Protein AF-A0A3P1VUV8-F1 (afdb_monomer_lite)

Structure (mmCIF, N/CA/C/O backbone):
data_AF-A0A3P1VUV8-F1
#
_entry.id   AF-A0A3P1VUV8-F1
#
loop_
_atom_site.group_PDB
_atom_site.id
_atom_site.type_symbol
_atom_site.label_atom_id
_atom_site.label_alt_id
_atom_site.label_comp_id
_atom_site.label_asym_id
_atom_site.label_entity_id
_atom_site.label_seq_id
_atom_site.pdbx_PDB_ins_code
_atom_site.Cartn_x
_atom_site.Cartn_y
_atom_site.Cartn_z
_atom_site.occupancy
_atom_site.B_iso_or_equiv
_atom_site.auth_seq_id
_atom_site.auth_comp_id
_atom_site.auth_asym_id
_atom_site.auth_atom_id
_atom_site.pdbx_PDB_model_num
ATOM 1 N N . MET A 1 1 ? -77.670 11.576 70.729 1.00 61.31 1 MET A N 1
ATOM 2 C CA . MET A 1 1 ? -76.813 12.612 70.098 1.00 61.31 1 MET A CA 1
ATOM 3 C C . MET A 1 1 ? -75.351 12.170 69.943 1.00 61.31 1 MET A C 1
ATOM 5 O O . MET A 1 1 ? -74.797 12.333 68.865 1.00 61.31 1 MET A O 1
ATOM 9 N N . ILE A 1 2 ? -74.748 11.545 70.963 1.00 69.75 2 ILE A N 1
ATOM 10 C CA . ILE A 1 2 ? -73.331 11.118 70.976 1.00 69.75 2 ILE A CA 1
ATOM 11 C C . ILE A 1 2 ? -73.001 10.050 69.910 1.00 69.75 2 ILE A C 1
ATOM 13 O O . ILE A 1 2 ? -72.009 10.192 69.201 1.00 69.75 2 ILE A O 1
ATOM 17 N N . LEU A 1 3 ? -73.853 9.029 69.729 1.00 67.81 3 LEU A N 1
ATOM 18 C CA . LEU A 1 3 ? -73.617 7.953 68.747 1.00 67.81 3 LEU A CA 1
ATOM 19 C C . LEU A 1 3 ? -73.561 8.449 67.291 1.00 67.81 3 LEU A C 1
ATOM 21 O O . LEU A 1 3 ? -72.680 8.049 66.539 1.00 67.81 3 LEU A O 1
ATOM 25 N N . LYS A 1 4 ? -74.465 9.360 66.899 1.00 75.06 4 LYS A N 1
ATOM 26 C CA . LYS A 1 4 ? -74.467 9.977 65.557 1.00 75.06 4 LYS A CA 1
ATOM 27 C C . LYS A 1 4 ? -73.195 10.790 65.299 1.00 75.06 4 LYS A C 1
ATOM 29 O O . LYS A 1 4 ? -72.686 10.781 64.185 1.00 75.06 4 LYS A O 1
ATOM 34 N N . LYS A 1 5 ? -72.680 11.470 66.330 1.00 77.44 5 LYS A N 1
ATOM 35 C CA . LYS A 1 5 ? -71.446 12.259 66.242 1.00 77.44 5 LYS A CA 1
ATOM 36 C C . LYS A 1 5 ? -70.231 11.349 66.016 1.00 77.44 5 LYS A C 1
ATOM 38 O O . LYS A 1 5 ? -69.483 11.591 65.078 1.00 77.44 5 LYS A O 1
ATOM 43 N N . LYS A 1 6 ? -70.125 10.252 66.780 1.00 79.50 6 LYS A N 1
ATOM 44 C CA . LYS A 1 6 ? -69.078 9.228 66.600 1.00 79.50 6 LYS A CA 1
ATOM 45 C C . LYS A 1 6 ? -69.151 8.524 65.239 1.00 79.50 6 LYS A C 1
ATOM 47 O O . LYS A 1 6 ? -68.121 8.269 64.635 1.00 79.50 6 LYS A O 1
ATOM 52 N N . LEU A 1 7 ? -70.352 8.248 64.722 1.00 81.62 7 LEU A N 1
ATOM 53 C CA . LEU A 1 7 ? -70.522 7.615 63.407 1.00 81.62 7 LEU A CA 1
ATOM 54 C C . LEU A 1 7 ? -70.043 8.516 62.251 1.00 81.62 7 LEU A C 1
ATOM 56 O O . LEU A 1 7 ? -69.419 8.032 61.311 1.00 81.62 7 LEU A O 1
ATOM 60 N N . ASN A 1 8 ? -70.304 9.826 62.328 1.00 82.75 8 ASN A N 1
ATOM 61 C CA . ASN A 1 8 ? -69.777 10.793 61.358 1.00 82.75 8 ASN A CA 1
ATOM 62 C C . ASN A 1 8 ? -68.251 10.923 61.436 1.00 82.75 8 ASN A C 1
ATOM 64 O O . ASN A 1 8 ? -67.600 11.098 60.412 1.00 82.75 8 ASN A O 1
ATOM 68 N N . GLU A 1 9 ? -67.690 10.834 62.639 1.00 85.06 9 GLU A N 1
ATOM 69 C CA . GLU A 1 9 ? -66.245 10.876 62.871 1.00 85.06 9 GLU A CA 1
ATOM 70 C C . GLU A 1 9 ? -65.542 9.659 62.246 1.00 85.06 9 GLU A C 1
ATOM 72 O O . GLU A 1 9 ? -64.552 9.819 61.539 1.00 85.06 9 GLU A O 1
ATOM 77 N N . VAL A 1 10 ? -66.122 8.460 62.393 1.00 83.62 10 VAL A N 1
ATOM 78 C CA . VAL A 1 10 ? -65.631 7.230 61.744 1.00 83.62 10 VAL A CA 1
ATOM 79 C C . VAL A 1 10 ? -65.674 7.335 60.217 1.00 83.62 10 VAL A C 1
ATOM 81 O O . VAL A 1 10 ? -64.679 7.024 59.571 1.00 83.62 10 VAL A O 1
ATOM 84 N N . LYS A 1 11 ? -66.772 7.835 59.632 1.00 86.19 11 LYS A N 1
ATOM 85 C CA . LYS A 1 11 ? -66.860 8.039 58.173 1.00 86.19 11 LYS A CA 1
ATOM 86 C C . LYS A 1 11 ? -65.794 9.001 57.647 1.00 86.19 11 LYS A C 1
ATOM 88 O O . LYS A 1 11 ? -65.176 8.726 56.625 1.00 86.19 11 LYS A O 1
ATOM 93 N N . LYS A 1 12 ? -65.543 10.099 58.367 1.00 86.94 12 LYS A N 1
ATOM 94 C CA . LYS A 1 12 ? -64.486 11.061 58.017 1.00 86.94 12 LYS A CA 1
ATOM 95 C C . LYS A 1 12 ? -63.100 10.415 58.026 1.00 86.94 12 LYS A C 1
ATOM 97 O O . LYS A 1 12 ? -62.325 10.615 57.097 1.00 86.94 12 LYS A O 1
ATOM 102 N N . LEU A 1 13 ? -62.814 9.604 59.044 1.00 87.00 13 LEU A N 1
ATOM 103 C CA . LEU A 1 13 ? -61.549 8.875 59.157 1.00 87.00 13 LEU A CA 1
ATOM 104 C C . LEU A 1 13 ? -61.390 7.809 58.058 1.00 87.00 13 LEU A C 1
ATOM 106 O O . LEU A 1 13 ? -60.279 7.574 57.587 1.00 87.00 13 LEU A O 1
ATOM 110 N N . GLU A 1 14 ? -62.476 7.170 57.614 1.00 87.12 14 GLU A N 1
ATOM 111 C CA . GLU A 1 14 ? -62.452 6.236 56.477 1.00 87.12 14 GLU A CA 1
ATOM 112 C C . GLU A 1 14 ? -62.171 6.943 55.143 1.00 87.12 14 GLU A C 1
ATOM 114 O O . GLU A 1 14 ? -61.379 6.440 54.339 1.00 87.12 14 GLU A O 1
ATOM 119 N N . GLU A 1 15 ? -62.760 8.121 54.922 1.00 87.62 15 GLU A N 1
ATOM 120 C CA . GLU A 1 15 ? -62.484 8.966 53.754 1.00 87.62 15 GLU A CA 1
ATOM 121 C C . GLU A 1 15 ? -61.023 9.441 53.736 1.00 87.62 15 GLU A C 1
ATOM 123 O O . GLU A 1 15 ? -60.341 9.300 52.717 1.00 87.62 15 GLU A O 1
ATOM 128 N N . GLU A 1 16 ? -60.503 9.919 54.871 1.00 90.25 16 GLU A N 1
ATOM 129 C CA . GLU A 1 16 ? -59.091 10.299 55.018 1.00 90.25 16 GLU A CA 1
ATOM 130 C C . GLU A 1 16 ? -58.158 9.106 54.791 1.00 90.25 16 GLU A C 1
ATOM 132 O O . GLU A 1 16 ? -57.193 9.210 54.033 1.00 90.25 16 GLU A O 1
ATOM 137 N N . ARG A 1 17 ? -58.468 7.935 55.360 1.00 89.94 17 ARG A N 1
ATOM 138 C CA . ARG A 1 17 ? -57.692 6.706 55.142 1.00 89.94 17 ARG A CA 1
ATOM 139 C C . ARG A 1 17 ? -57.669 6.302 53.668 1.00 89.94 17 ARG A C 1
ATOM 141 O O . ARG A 1 17 ? -56.624 5.881 53.172 1.00 89.94 17 ARG A O 1
ATOM 148 N N . SER A 1 18 ? -58.797 6.414 52.968 1.00 88.56 18 SER A N 1
ATOM 149 C CA . SER A 1 18 ? -58.881 6.133 51.530 1.00 88.56 18 SER A CA 1
ATOM 150 C C . SER A 1 18 ? -58.017 7.106 50.723 1.00 88.56 18 SER A C 1
ATOM 152 O O . SER A 1 18 ? -57.236 6.684 49.863 1.00 88.56 18 SER A O 1
ATOM 154 N N . LYS A 1 19 ? -58.073 8.398 51.069 1.00 92.38 19 LYS A N 1
ATOM 155 C CA . LYS A 1 19 ? -57.254 9.444 50.455 1.00 92.38 19 LYS A CA 1
ATOM 156 C C . LYS A 1 19 ? -55.760 9.186 50.663 1.00 92.38 19 LYS A C 1
ATOM 158 O O . LYS A 1 19 ? -55.035 9.083 49.674 1.00 92.38 19 LYS A O 1
ATOM 163 N N . TYR A 1 20 ? -55.317 8.952 51.899 1.00 90.69 20 TYR A N 1
ATOM 164 C CA . TYR A 1 20 ? -53.917 8.631 52.195 1.00 90.69 20 TYR A CA 1
ATOM 165 C C . TYR A 1 20 ? -53.449 7.353 51.496 1.00 90.69 20 TYR A C 1
ATOM 167 O O . TYR A 1 20 ? -52.337 7.305 50.979 1.00 90.69 20 TYR A O 1
ATOM 175 N N . LYS A 1 21 ? -54.303 6.327 51.391 1.00 92.19 21 LYS A N 1
ATOM 176 C CA . LYS A 1 21 ? -53.976 5.099 50.652 1.00 92.19 21 LYS A CA 1
ATOM 177 C C . LYS A 1 21 ? -53.764 5.366 49.157 1.00 92.19 21 LYS A C 1
ATOM 179 O O . LYS A 1 21 ? -52.887 4.757 48.547 1.00 92.19 21 LYS A O 1
ATOM 184 N N . SER A 1 22 ? -54.545 6.272 48.568 1.00 89.94 22 SER A N 1
ATOM 185 C CA . SER A 1 22 ? -54.361 6.691 47.174 1.00 89.94 22 SER A CA 1
ATOM 186 C C . SER A 1 22 ? -53.079 7.510 46.974 1.00 89.94 22 SER A C 1
ATOM 188 O O . SER A 1 22 ? -52.353 7.272 46.010 1.00 89.94 22 SER A O 1
ATOM 190 N N . GLU A 1 23 ? -52.751 8.400 47.916 1.00 92.38 23 GLU A N 1
ATOM 191 C CA . GLU A 1 23 ? -51.522 9.201 47.896 1.00 92.38 23 GLU A CA 1
ATOM 192 C C . GLU A 1 23 ? -50.274 8.324 48.042 1.00 92.38 23 GLU A C 1
ATOM 194 O O . GLU A 1 23 ? -49.329 8.487 47.272 1.00 92.38 23 GLU A O 1
ATOM 199 N N . ILE A 1 24 ? -50.295 7.343 48.953 1.00 92.00 24 ILE A N 1
ATOM 200 C CA . ILE A 1 24 ? -49.219 6.351 49.110 1.00 92.00 24 ILE A CA 1
ATOM 201 C C . ILE A 1 24 ? -49.007 5.594 47.798 1.00 92.00 24 ILE A C 1
ATOM 203 O O . ILE A 1 24 ? -47.888 5.543 47.302 1.00 92.00 24 ILE A O 1
ATOM 207 N N . LYS A 1 25 ? -50.081 5.093 47.175 1.00 92.50 25 LYS A N 1
ATOM 208 C CA . LYS A 1 25 ? -49.988 4.356 45.905 1.00 92.50 25 LYS A CA 1
ATOM 209 C C . LYS A 1 25 ? -49.436 5.214 44.760 1.00 92.50 25 LYS A C 1
ATOM 211 O O . LYS A 1 25 ? -48.736 4.705 43.885 1.00 92.50 25 LYS A O 1
ATOM 216 N N . ASN A 1 26 ? -49.756 6.507 44.736 1.00 93.19 26 ASN A N 1
ATOM 217 C CA . ASN A 1 26 ? -49.198 7.434 43.752 1.00 93.19 26 ASN A CA 1
ATOM 218 C C . ASN A 1 26 ? -47.708 7.692 44.010 1.00 93.19 26 ASN A C 1
ATOM 220 O O . ASN A 1 26 ? -46.922 7.617 43.068 1.00 93.19 26 ASN A O 1
ATOM 224 N N . LYS A 1 27 ? -47.308 7.898 45.273 1.00 93.25 27 LYS A N 1
ATOM 225 C CA . LYS A 1 27 ? -45.895 8.039 45.653 1.00 93.25 27 LYS A CA 1
ATOM 226 C C . LYS A 1 27 ? -45.084 6.777 45.358 1.00 93.25 27 LYS A C 1
ATOM 228 O O . LYS A 1 27 ? -43.973 6.883 44.862 1.00 93.25 27 LYS A O 1
ATOM 233 N N . GLU A 1 28 ? -45.642 5.586 45.573 1.00 92.75 28 GLU A N 1
ATOM 234 C CA . GLU A 1 28 ? -45.000 4.314 45.206 1.00 92.75 28 GLU A CA 1
ATOM 235 C C . GLU A 1 28 ? -44.728 4.222 43.696 1.00 92.75 28 GLU A C 1
ATOM 237 O O . GLU A 1 28 ? -43.637 3.829 43.285 1.00 92.75 28 GLU A O 1
ATOM 242 N N . LYS A 1 29 ? -45.686 4.632 42.852 1.00 93.25 29 LYS A N 1
ATOM 243 C CA . LYS A 1 29 ? -45.483 4.687 41.393 1.00 93.25 29 LYS A CA 1
ATOM 244 C C . LYS A 1 29 ? -44.402 5.689 40.993 1.00 93.25 29 LYS A C 1
ATOM 246 O O . LYS A 1 29 ? -43.623 5.409 40.086 1.00 93.25 29 LYS A O 1
ATOM 251 N N . GLU A 1 30 ? -44.366 6.843 41.651 1.00 94.38 30 GLU A N 1
ATOM 252 C CA . GLU A 1 30 ? -43.363 7.882 41.415 1.00 94.38 30 GLU A CA 1
ATOM 253 C C . GLU A 1 30 ? -41.958 7.397 41.802 1.00 94.38 30 GLU A C 1
ATOM 255 O O . GLU A 1 30 ? -41.028 7.540 41.013 1.00 94.38 30 GLU A O 1
ATOM 260 N N . ILE A 1 31 ? -41.827 6.702 42.940 1.00 93.88 31 ILE A N 1
ATOM 261 C CA . ILE A 1 31 ? -40.582 6.048 43.370 1.00 93.88 31 ILE A CA 1
ATOM 262 C C . ILE A 1 31 ? -40.110 5.027 42.328 1.00 93.88 31 ILE A C 1
ATOM 264 O O . ILE A 1 31 ? -38.937 5.017 41.969 1.00 93.88 31 ILE A O 1
ATOM 268 N N . ILE A 1 32 ? -41.008 4.184 41.805 1.00 94.38 32 ILE A N 1
ATOM 269 C CA . ILE A 1 32 ? -40.656 3.209 40.759 1.00 94.38 32 ILE A CA 1
ATOM 270 C C . ILE A 1 32 ? -40.162 3.920 39.492 1.00 94.38 32 ILE A C 1
ATOM 272 O O . ILE A 1 32 ? -39.172 3.494 38.897 1.00 94.38 32 ILE A O 1
ATOM 276 N N . LYS A 1 33 ? -40.824 5.009 39.083 1.00 94.50 33 LYS A N 1
ATOM 277 C CA . LYS A 1 33 ? -40.424 5.786 37.905 1.00 94.50 33 LYS A CA 1
ATOM 278 C C . LYS A 1 33 ? -39.040 6.417 38.091 1.00 94.50 33 LYS A C 1
ATOM 280 O O . LYS A 1 33 ? -38.188 6.237 37.226 1.00 94.50 33 LYS A O 1
ATOM 285 N N . LEU A 1 34 ? -38.805 7.073 39.227 1.00 94.12 34 LEU A N 1
ATOM 286 C CA . LEU A 1 34 ? -37.515 7.681 39.562 1.00 94.12 34 LEU A CA 1
ATOM 287 C C . LEU A 1 34 ? -36.399 6.634 39.643 1.00 94.12 34 LEU A C 1
ATOM 289 O O . LEU A 1 34 ? -35.318 6.857 39.112 1.00 94.12 34 LEU A O 1
ATOM 293 N N . ASN A 1 35 ? -36.660 5.460 40.224 1.00 92.50 35 ASN A N 1
ATOM 294 C CA . ASN A 1 35 ? -35.679 4.372 40.263 1.00 92.50 35 ASN A CA 1
ATOM 295 C C . ASN A 1 35 ? -35.321 3.858 38.859 1.00 92.50 35 ASN A C 1
ATOM 297 O O . ASN A 1 35 ? -34.159 3.552 38.594 1.00 92.50 35 ASN A O 1
ATOM 301 N N . ASN A 1 36 ? -36.291 3.787 37.941 1.00 92.38 36 ASN A N 1
ATOM 302 C CA . ASN A 1 36 ? -36.018 3.433 36.547 1.00 92.38 36 ASN A CA 1
ATOM 303 C C . ASN A 1 36 ? -35.199 4.516 35.830 1.00 92.38 36 ASN A C 1
ATOM 305 O O . ASN A 1 36 ? -34.283 4.181 35.081 1.00 92.38 36 ASN A O 1
ATOM 309 N N . GLU A 1 37 ? -35.490 5.797 36.071 1.00 93.75 37 GLU A N 1
ATOM 310 C CA . GLU A 1 37 ? -34.697 6.915 35.541 1.00 93.75 37 GLU A CA 1
ATOM 311 C C . GLU A 1 37 ? -33.258 6.882 36.077 1.00 93.75 37 GLU A C 1
ATOM 313 O O . GLU A 1 37 ? -32.323 6.962 35.286 1.00 93.75 37 GLU A O 1
ATOM 318 N N . ILE A 1 38 ? -33.064 6.647 37.381 1.00 91.81 38 ILE A N 1
ATOM 319 C CA . ILE A 1 38 ? -31.737 6.483 37.999 1.00 91.81 38 ILE A CA 1
ATOM 320 C C . ILE A 1 38 ? -30.971 5.322 37.356 1.00 91.81 38 ILE A C 1
ATOM 322 O O . ILE A 1 38 ? -29.798 5.468 37.020 1.00 91.81 38 ILE A O 1
ATOM 326 N N . ASN A 1 39 ? -31.618 4.173 37.147 1.00 90.69 39 ASN A N 1
ATOM 327 C CA . ASN A 1 39 ? -30.973 3.027 36.504 1.00 90.69 39 ASN A CA 1
ATOM 328 C C . ASN A 1 39 ? -30.561 3.333 35.058 1.00 90.69 39 ASN A C 1
ATOM 330 O O . ASN A 1 39 ? -29.458 2.969 34.652 1.00 90.69 39 ASN A O 1
ATOM 334 N N . ASN A 1 40 ? -31.411 4.024 34.295 1.00 91.06 40 ASN A N 1
ATOM 335 C CA . ASN A 1 40 ? -31.086 4.434 32.930 1.00 91.06 40 ASN A CA 1
ATOM 336 C C . ASN A 1 40 ? -29.917 5.428 32.901 1.00 91.06 40 ASN A C 1
ATOM 338 O O . ASN A 1 40 ? -28.986 5.233 32.123 1.00 91.06 40 ASN A O 1
ATOM 342 N N . LEU A 1 41 ? -29.919 6.427 33.790 1.00 89.94 41 LEU A N 1
ATOM 343 C CA . LEU A 1 41 ? -28.825 7.393 33.918 1.00 89.94 41 LEU A CA 1
ATOM 344 C C . LEU A 1 41 ? -27.510 6.707 34.311 1.00 89.94 41 LEU A C 1
ATOM 346 O O . LEU A 1 41 ? -26.471 6.994 33.729 1.00 89.94 41 LEU A O 1
ATOM 350 N N . ASN A 1 42 ? -27.538 5.741 35.233 1.00 81.44 42 ASN A N 1
ATOM 351 C CA . ASN A 1 42 ? -26.344 4.978 35.611 1.00 81.44 42 ASN A CA 1
ATOM 352 C C . ASN A 1 42 ? -25.794 4.131 34.451 1.00 81.44 42 ASN A C 1
ATOM 354 O O . ASN A 1 42 ? -24.579 4.006 34.293 1.00 81.44 42 ASN A O 1
ATOM 358 N N . LEU A 1 43 ? -26.666 3.541 33.625 1.00 83.38 43 LEU A N 1
ATOM 359 C CA . LEU A 1 43 ? -26.244 2.831 32.413 1.00 83.38 43 LEU A CA 1
ATOM 360 C C . LEU A 1 43 ? -25.602 3.781 31.396 1.00 83.38 43 LEU A C 1
ATOM 362 O O . LEU A 1 43 ? -24.621 3.411 30.750 1.00 83.38 43 LEU A O 1
ATOM 366 N N . GLU A 1 44 ? -26.132 4.996 31.271 1.00 83.00 44 GLU A N 1
ATOM 367 C CA . GLU A 1 44 ? -25.585 6.033 30.401 1.00 83.00 44 GLU A CA 1
ATOM 368 C C . GLU A 1 44 ? -24.215 6.521 30.892 1.00 83.00 44 GLU A C 1
ATOM 370 O O . GLU A 1 44 ? -23.269 6.533 30.106 1.00 83.00 44 GLU A O 1
ATOM 375 N N . ILE A 1 45 ? -24.063 6.779 32.196 1.00 75.56 45 ILE A N 1
ATOM 376 C CA . ILE A 1 45 ? -22.783 7.138 32.830 1.00 75.56 45 ILE A CA 1
ATOM 377 C C . ILE A 1 45 ? -21.725 6.061 32.564 1.00 75.56 45 ILE A C 1
ATOM 379 O O . ILE A 1 45 ? -20.654 6.365 32.045 1.00 75.56 45 ILE A O 1
ATOM 383 N N . ASN A 1 46 ? -22.036 4.789 32.833 1.00 70.94 46 ASN A N 1
ATOM 384 C CA . ASN A 1 46 ? -21.092 3.688 32.607 1.00 70.94 46 ASN A CA 1
ATOM 385 C C . ASN A 1 46 ? -20.660 3.580 31.136 1.00 70.94 46 ASN A C 1
ATOM 387 O O . ASN A 1 46 ? -19.511 3.248 30.833 1.00 70.94 46 ASN A O 1
ATOM 391 N N . LYS A 1 47 ? -21.584 3.845 30.207 1.00 75.69 47 LYS A N 1
ATOM 392 C CA . LYS A 1 47 ? -21.300 3.828 28.772 1.00 75.69 47 LYS A CA 1
ATOM 393 C C . LYS A 1 47 ? -20.383 4.985 28.369 1.00 75.69 47 LYS A C 1
ATOM 395 O O . LYS A 1 47 ? -19.437 4.747 27.620 1.00 75.69 47 LYS A O 1
ATOM 400 N N . LEU A 1 48 ? -20.636 6.190 28.879 1.00 73.44 48 LEU A N 1
ATOM 401 C CA . LEU A 1 48 ? -19.801 7.371 28.646 1.00 73.44 48 LEU A CA 1
ATOM 402 C C . LEU A 1 48 ? -18.386 7.163 29.209 1.00 73.44 48 LEU A C 1
ATOM 404 O O . LEU A 1 48 ? -17.407 7.360 28.495 1.00 73.44 48 LEU A O 1
ATOM 408 N N . GLU A 1 49 ? -18.257 6.638 30.432 1.00 67.69 49 GLU A N 1
ATOM 409 C CA . GLU A 1 49 ? -16.949 6.340 31.033 1.00 67.69 49 GLU A CA 1
ATOM 410 C C . GLU A 1 49 ? -16.134 5.318 30.226 1.00 67.69 49 GLU A C 1
ATOM 412 O O . GLU A 1 49 ? -14.909 5.438 30.108 1.00 67.69 49 GLU A O 1
ATOM 417 N N . ALA A 1 50 ? -16.794 4.294 29.675 1.00 69.56 50 ALA A N 1
ATOM 418 C CA . ALA A 1 50 ? -16.142 3.304 28.823 1.00 69.56 50 ALA A CA 1
ATOM 419 C C . ALA A 1 50 ? -15.631 3.931 27.515 1.00 69.56 50 ALA A C 1
ATOM 421 O O . ALA A 1 50 ? -14.511 3.638 27.095 1.00 69.56 50 ALA A O 1
ATOM 422 N N . GLN A 1 51 ? -16.411 4.832 26.908 1.00 68.50 51 GLN A N 1
ATOM 423 C CA . GLN A 1 51 ? -16.012 5.564 25.702 1.00 68.50 51 GLN A CA 1
ATOM 424 C C . GLN A 1 51 ? -14.780 6.441 25.961 1.00 68.50 51 GLN A C 1
ATOM 426 O O . GLN A 1 51 ? -13.788 6.321 25.243 1.00 68.50 51 GLN A O 1
ATOM 431 N N . THR A 1 52 ? -14.768 7.230 27.039 1.00 67.88 52 THR A N 1
ATOM 432 C CA . THR A 1 52 ? -13.619 8.086 27.385 1.00 67.88 52 THR A CA 1
ATOM 433 C C . THR A 1 52 ? -12.345 7.275 27.657 1.00 67.88 52 THR A C 1
ATOM 435 O O . THR A 1 52 ? -11.248 7.660 27.242 1.00 67.88 52 THR A O 1
ATOM 438 N N . LYS A 1 53 ? -12.455 6.117 28.327 1.00 67.31 53 LYS A N 1
ATOM 439 C CA . LYS A 1 53 ? -11.310 5.212 28.548 1.00 67.31 53 LYS A CA 1
ATOM 440 C C . LYS A 1 53 ? -10.762 4.654 27.232 1.00 67.31 53 LYS A C 1
ATOM 442 O O . LYS A 1 53 ? -9.542 4.567 27.074 1.00 67.31 53 LYS A O 1
ATOM 447 N N . ASN A 1 54 ? -11.638 4.320 26.286 1.00 74.94 54 ASN A N 1
ATOM 448 C CA . ASN A 1 54 ? -11.234 3.850 24.962 1.00 74.94 54 ASN A CA 1
ATOM 449 C C . ASN A 1 54 ? -10.500 4.933 24.164 1.00 74.94 54 ASN A C 1
ATOM 451 O O . ASN A 1 54 ? -9.495 4.633 23.523 1.00 74.94 54 ASN A O 1
ATOM 455 N N . GLU A 1 55 ? -10.936 6.190 24.243 1.00 79.50 55 GLU A N 1
ATOM 456 C CA . GLU A 1 55 ? -10.285 7.306 23.544 1.00 79.50 55 GLU A CA 1
ATOM 457 C C . GLU A 1 55 ? -8.867 7.584 24.050 1.00 79.50 55 GLU A C 1
ATOM 459 O O . GLU A 1 55 ? -7.951 7.762 23.244 1.00 79.50 55 GLU A O 1
ATOM 464 N N . LYS A 1 56 ? -8.653 7.554 25.372 1.00 82.31 56 LYS A N 1
ATOM 465 C CA . LYS A 1 56 ? -7.313 7.709 25.965 1.00 82.31 56 LYS A CA 1
ATOM 466 C C . LYS A 1 56 ? -6.388 6.561 25.559 1.00 82.31 56 LYS A C 1
ATOM 468 O O . LYS A 1 56 ? -5.267 6.796 25.110 1.00 82.31 56 LYS A O 1
ATOM 473 N N . LYS A 1 57 ? -6.885 5.320 25.617 1.00 84.88 57 LYS A N 1
ATOM 474 C CA . LYS A 1 57 ? -6.142 4.122 25.190 1.00 84.88 57 LYS A CA 1
ATOM 475 C C . LYS A 1 57 ? -5.778 4.164 23.702 1.00 84.88 57 LYS A C 1
ATOM 477 O O . LYS A 1 57 ? -4.674 3.771 23.330 1.00 84.88 57 LYS A O 1
ATOM 482 N N . LEU A 1 58 ? -6.683 4.657 22.857 1.00 88.94 58 LEU A N 1
ATOM 483 C CA . LEU A 1 58 ? -6.436 4.848 21.430 1.00 88.94 58 LEU A CA 1
ATOM 484 C C . LEU A 1 58 ? -5.260 5.806 21.208 1.00 88.94 58 LEU A C 1
ATOM 486 O O . LEU A 1 58 ? -4.337 5.469 20.468 1.00 88.94 58 LEU A O 1
ATOM 490 N N . VAL A 1 59 ? -5.245 6.957 21.886 1.00 89.69 59 VAL A N 1
ATOM 491 C CA . VAL A 1 59 ? -4.145 7.932 21.783 1.00 89.69 59 VAL A CA 1
ATOM 492 C C . VAL A 1 59 ? -2.820 7.332 22.239 1.00 89.69 59 VAL A C 1
ATOM 494 O O . VAL A 1 59 ? -1.814 7.469 21.545 1.00 89.69 59 VAL A O 1
ATOM 497 N N . GLU A 1 60 ? -2.811 6.600 23.354 1.00 90.56 60 GLU A N 1
ATOM 498 C CA . GLU A 1 60 ? -1.612 5.899 23.823 1.00 90.56 60 GLU A CA 1
ATOM 499 C C . GLU A 1 60 ? -1.084 4.894 22.793 1.00 90.56 60 GLU A C 1
ATOM 501 O O . GLU A 1 60 ? 0.127 4.804 22.577 1.00 90.56 60 GLU A O 1
ATOM 506 N N . ASN A 1 61 ? -1.973 4.135 22.149 1.00 91.50 61 ASN A N 1
ATOM 507 C CA . ASN A 1 61 ? -1.592 3.165 21.128 1.00 91.50 61 ASN A CA 1
ATOM 508 C C . ASN A 1 61 ? -1.025 3.845 19.881 1.00 91.50 61 ASN A C 1
ATOM 510 O O . ASN A 1 61 ? 0.020 3.417 19.387 1.00 91.50 61 ASN A O 1
ATOM 514 N N . ILE A 1 62 ? -1.667 4.915 19.400 1.00 93.06 62 ILE A N 1
ATOM 515 C CA . ILE A 1 62 ? -1.166 5.680 18.253 1.00 93.06 62 ILE A CA 1
ATOM 516 C C . ILE A 1 62 ? 0.207 6.267 18.579 1.00 93.06 62 ILE A C 1
ATOM 518 O O . ILE A 1 62 ? 1.151 6.052 17.820 1.00 93.06 62 ILE A O 1
ATOM 522 N N . ASN A 1 63 ? 0.355 6.918 19.736 1.00 93.94 63 ASN A N 1
ATOM 523 C CA . ASN A 1 63 ? 1.621 7.515 20.161 1.00 93.94 63 ASN A CA 1
ATOM 524 C C . ASN A 1 63 ? 2.747 6.484 20.250 1.00 93.94 63 ASN A C 1
ATOM 526 O O . ASN A 1 63 ? 3.860 6.769 19.816 1.00 93.94 63 ASN A O 1
ATOM 530 N N . LYS A 1 64 ? 2.475 5.265 20.738 1.00 93.25 64 LYS A N 1
ATOM 531 C CA . LYS A 1 64 ? 3.463 4.169 20.740 1.00 93.25 64 LYS A CA 1
ATOM 532 C C . LYS A 1 64 ? 3.949 3.820 19.331 1.00 93.25 64 LYS A C 1
ATOM 534 O O . LYS A 1 64 ? 5.140 3.570 19.168 1.00 93.25 64 LYS A O 1
ATOM 539 N N . LYS A 1 65 ? 3.054 3.818 18.338 1.00 91.94 65 LYS A N 1
ATOM 540 C CA . LYS A 1 65 ? 3.374 3.482 16.941 1.00 91.94 65 LYS A CA 1
ATOM 541 C C . LYS A 1 65 ? 4.167 4.586 16.245 1.00 91.94 65 LYS A C 1
ATOM 543 O O . LYS A 1 65 ? 5.137 4.290 15.563 1.00 91.94 65 LYS A O 1
ATOM 548 N N . ILE A 1 66 ? 3.816 5.857 16.455 1.00 91.25 66 ILE A N 1
ATOM 549 C CA . ILE A 1 66 ? 4.458 6.988 15.756 1.00 91.25 66 ILE A CA 1
ATOM 550 C C . ILE A 1 66 ? 5.721 7.522 16.446 1.00 91.25 66 ILE A C 1
ATOM 552 O O . ILE A 1 66 ? 6.450 8.312 15.842 1.00 91.25 66 ILE A O 1
ATOM 556 N N . LYS A 1 67 ? 6.003 7.096 17.687 1.00 89.62 67 LYS A N 1
ATOM 557 C CA . LYS A 1 67 ? 7.080 7.628 18.547 1.00 89.62 67 LYS A CA 1
ATOM 558 C C . LYS A 1 67 ? 8.452 7.692 17.877 1.00 89.62 67 LYS A C 1
ATOM 560 O O . LYS A 1 67 ? 9.218 8.612 18.136 1.00 89.62 67 LYS A O 1
ATOM 565 N N . HIS A 1 68 ? 8.782 6.688 17.067 1.00 86.94 68 HIS A N 1
ATOM 566 C CA . HIS A 1 68 ? 10.091 6.576 16.416 1.00 86.94 68 HIS A CA 1
ATOM 567 C C . HIS A 1 68 ? 10.131 7.178 15.010 1.00 86.94 68 HIS A C 1
ATOM 569 O O . HIS A 1 68 ? 11.209 7.307 14.439 1.00 86.94 68 HIS A O 1
ATOM 575 N N . TYR A 1 69 ? 8.975 7.565 14.474 1.00 84.38 69 TYR A N 1
ATOM 576 C CA . TYR A 1 69 ? 8.829 8.046 13.103 1.00 84.38 69 TYR A CA 1
ATOM 577 C C . TYR A 1 69 ? 8.566 9.555 13.062 1.00 84.38 69 TYR A C 1
ATOM 579 O O . TYR A 1 69 ? 8.898 10.217 12.085 1.00 84.38 69 TYR A O 1
ATOM 587 N N . THR A 1 70 ? 7.988 10.122 14.123 1.00 85.94 70 THR A N 1
ATOM 588 C CA . THR A 1 70 ? 7.500 11.506 14.146 1.00 85.94 70 THR A CA 1
ATOM 589 C C . THR A 1 70 ? 8.096 12.311 15.299 1.00 85.94 70 THR A C 1
ATOM 591 O O . THR A 1 70 ? 8.539 11.771 16.307 1.00 85.94 70 THR A O 1
ATOM 594 N N . SER A 1 71 ? 8.101 13.639 15.154 1.00 89.44 71 SER A N 1
ATOM 595 C CA . SER A 1 71 ? 8.474 14.584 16.222 1.00 89.44 71 SER A CA 1
ATOM 596 C C . SER A 1 71 ? 7.247 15.199 16.908 1.00 89.44 71 SER A C 1
ATOM 598 O O . SER A 1 71 ? 7.311 16.331 17.396 1.00 89.44 71 SER A O 1
ATOM 600 N N . PHE A 1 72 ? 6.120 14.487 16.912 1.00 90.88 72 PHE A N 1
ATOM 601 C CA . PHE A 1 72 ? 4.883 14.922 17.549 1.00 90.88 72 PHE A CA 1
ATOM 602 C C . PHE A 1 72 ? 4.210 13.773 18.304 1.00 90.88 72 PHE A C 1
ATOM 604 O O . PHE A 1 72 ? 4.513 12.603 18.086 1.00 90.88 72 PHE A O 1
ATOM 611 N N . GLU A 1 73 ? 3.277 14.122 19.181 1.00 93.25 73 GLU A N 1
ATOM 612 C CA . GLU A 1 73 ? 2.373 13.181 19.841 1.00 93.25 73 GLU A CA 1
ATOM 613 C C . GLU A 1 73 ? 0.927 13.682 19.746 1.00 93.25 73 GLU A C 1
ATOM 615 O O . GLU A 1 73 ? 0.677 14.888 19.676 1.00 93.25 73 GLU A O 1
ATOM 620 N N . LEU A 1 74 ? -0.029 12.757 19.726 1.00 92.56 74 LEU A N 1
ATOM 621 C CA . LEU A 1 74 ? -1.442 13.059 19.910 1.00 92.56 74 LEU A CA 1
ATOM 622 C C . LEU A 1 74 ? -1.737 13.256 21.395 1.00 92.56 74 LEU A C 1
ATOM 624 O O . LEU A 1 74 ? -1.271 12.491 22.239 1.00 92.56 74 LEU A O 1
ATOM 628 N N . VAL A 1 75 ? -2.561 14.245 21.711 1.00 90.44 75 VAL A N 1
ATOM 629 C CA . VAL A 1 75 ? -3.036 14.505 23.070 1.00 90.44 75 VAL A CA 1
ATOM 630 C C . VAL A 1 75 ? -4.557 14.522 23.041 1.00 90.44 75 VAL A C 1
ATOM 632 O O . VAL A 1 75 ? -5.155 15.252 22.255 1.00 90.44 75 VAL A O 1
ATOM 635 N N . HIS A 1 76 ? -5.184 13.705 23.888 1.00 87.12 76 HIS A N 1
ATOM 636 C CA . HIS A 1 76 ? -6.619 13.811 24.155 1.00 87.12 76 HIS A CA 1
ATOM 637 C C . HIS A 1 76 ? -6.854 15.002 25.085 1.00 87.12 76 HIS A C 1
ATOM 639 O O . HIS A 1 76 ? -6.187 15.126 26.116 1.00 87.12 76 HIS A O 1
ATOM 645 N N . LYS A 1 77 ? -7.762 15.888 24.692 1.00 84.69 77 LYS A N 1
ATOM 646 C CA . LYS A 1 77 ? -8.179 17.071 25.437 1.00 84.69 77 LYS A CA 1
ATOM 647 C C . LYS A 1 77 ? -9.693 17.083 25.552 1.00 84.69 77 LYS A C 1
ATOM 649 O O . LYS A 1 77 ? -10.381 16.474 24.746 1.00 84.69 77 LYS A O 1
ATOM 654 N N . GLU A 1 78 ? -10.187 17.795 26.546 1.00 80.19 78 GLU A N 1
ATOM 655 C CA . GLU A 1 78 ? -11.611 18.050 26.744 1.00 80.19 78 GLU A CA 1
ATOM 656 C C . GLU A 1 78 ? -11.828 19.545 26.500 1.00 80.19 78 GLU A C 1
ATOM 658 O O . GLU A 1 78 ? -11.000 20.370 26.911 1.00 80.19 78 GLU A O 1
ATOM 663 N N . ASP A 1 79 ? -12.871 19.899 25.756 1.00 72.56 79 ASP A N 1
ATOM 664 C CA . ASP A 1 79 ? -13.247 21.295 25.565 1.00 72.56 79 ASP A CA 1
ATOM 665 C C . ASP A 1 79 ? -14.035 21.841 26.772 1.00 72.56 79 ASP A C 1
ATOM 667 O O . ASP A 1 79 ? -14.205 21.181 27.800 1.00 72.56 79 ASP A O 1
ATOM 671 N N . THR A 1 80 ? -14.502 23.086 26.669 1.00 67.19 80 THR A N 1
ATOM 672 C CA . THR A 1 80 ? -15.287 23.740 27.728 1.00 67.19 80 THR A CA 1
ATOM 673 C C . THR A 1 80 ? -16.668 23.122 27.951 1.00 67.19 80 THR A C 1
ATOM 675 O O . THR A 1 80 ? -17.268 23.370 28.996 1.00 67.19 80 THR A O 1
ATOM 678 N N . GLU A 1 81 ? -17.174 22.347 26.992 1.00 68.12 81 GLU A N 1
ATOM 679 C CA . GLU A 1 81 ? -18.463 21.651 27.039 1.00 68.12 81 GLU A CA 1
ATOM 680 C C . GLU A 1 81 ? -18.305 20.174 27.460 1.00 68.12 81 GLU A C 1
ATOM 682 O O . GLU A 1 81 ? -19.297 19.487 27.704 1.00 68.12 81 GLU A O 1
ATOM 687 N N . GLY A 1 82 ? -17.062 19.709 27.644 1.00 63.12 82 GLY A N 1
ATOM 688 C CA . GLY A 1 82 ? -16.723 18.336 28.012 1.00 63.12 82 GLY A CA 1
ATOM 689 C C . GLY A 1 82 ? -16.637 17.382 26.818 1.00 63.12 82 GLY A C 1
ATOM 690 O O . GLY A 1 82 ? -16.511 16.172 27.023 1.00 63.12 82 GLY A O 1
ATOM 691 N N . GLU A 1 83 ? -16.690 17.888 25.582 1.00 63.69 83 GLU A N 1
ATOM 692 C CA . GLU A 1 83 ? -16.484 17.085 24.382 1.00 63.69 83 GLU A CA 1
ATOM 693 C C . GLU A 1 83 ? -14.984 16.844 24.159 1.00 63.69 83 GLU A C 1
ATOM 695 O O . GLU A 1 83 ? -14.147 17.754 24.159 1.00 63.69 83 GLU A O 1
ATOM 700 N N . GLY A 1 84 ? -14.624 15.568 24.010 1.00 71.88 84 GLY A N 1
ATOM 701 C CA . GLY A 1 84 ? -13.249 15.147 23.783 1.00 71.88 84 GLY A CA 1
ATOM 702 C C . GLY A 1 84 ? -12.776 15.507 22.375 1.00 71.88 84 GLY A C 1
ATOM 703 O O . GLY A 1 84 ? -13.406 15.137 21.386 1.00 71.88 84 GLY A O 1
ATOM 704 N N . PHE A 1 85 ? -11.622 16.161 22.263 1.00 81.06 85 PHE A N 1
ATOM 705 C CA . PHE A 1 85 ? -10.936 16.403 20.996 1.00 81.06 85 PHE A CA 1
ATOM 706 C C . PHE A 1 85 ? -9.467 15.981 21.065 1.00 81.06 85 PHE A C 1
ATOM 708 O O . PHE A 1 85 ? -8.903 15.724 22.129 1.00 81.06 85 PHE A O 1
ATOM 715 N N . TYR A 1 86 ? -8.828 15.895 19.900 1.00 84.88 86 TYR A N 1
ATOM 716 C CA . TYR A 1 86 ? -7.415 15.544 19.795 1.00 84.88 86 TYR A CA 1
ATOM 717 C C . TYR A 1 86 ? -6.607 16.756 19.337 1.00 84.88 86 TYR A C 1
ATOM 719 O O . TYR A 1 86 ? -6.956 17.388 18.340 1.00 84.88 86 TYR A O 1
ATOM 727 N N . SER A 1 87 ? -5.509 17.058 20.030 1.00 88.12 87 SER A N 1
ATOM 728 C CA . SER A 1 87 ? -4.497 18.004 19.554 1.00 88.12 87 SER A CA 1
ATOM 729 C C . SER A 1 87 ? -3.209 17.283 19.171 1.00 88.12 87 SER A C 1
ATOM 731 O O . SER A 1 87 ? -2.923 16.177 19.634 1.00 88.12 87 SER A O 1
ATOM 733 N N . VAL A 1 88 ? -2.429 17.915 18.295 1.00 91.31 88 VAL A N 1
ATOM 734 C CA . VAL A 1 88 ? -1.087 17.454 17.936 1.00 91.31 88 VAL A CA 1
ATOM 735 C C . VAL A 1 88 ? -0.082 18.321 18.661 1.00 91.31 88 VAL A C 1
ATOM 737 O O . VAL A 1 88 ? -0.057 19.530 18.462 1.00 91.31 88 VAL A O 1
ATOM 740 N N . LYS A 1 89 ? 0.772 17.714 19.474 1.00 92.56 89 LYS A N 1
ATOM 741 C CA . LYS A 1 89 ? 1.780 18.420 20.256 1.00 92.56 89 LYS A CA 1
ATOM 742 C C . LYS A 1 89 ? 3.167 18.186 19.679 1.00 92.56 89 LYS A C 1
ATOM 744 O O . LYS A 1 89 ? 3.572 17.050 19.449 1.00 92.56 89 LYS A O 1
ATOM 749 N N . CYS A 1 90 ? 3.908 19.263 19.443 1.00 91.00 90 CYS A N 1
ATOM 750 C CA . CYS A 1 90 ? 5.286 19.203 18.972 1.00 91.00 90 CYS A CA 1
ATOM 751 C C . CYS A 1 90 ? 6.218 18.777 20.112 1.00 91.00 90 CYS A C 1
ATOM 753 O O . CYS A 1 90 ? 6.314 19.466 21.126 1.00 91.00 90 CYS A O 1
ATOM 755 N N . LEU A 1 91 ? 6.980 17.695 19.935 1.00 90.00 91 LEU A N 1
ATOM 756 C CA . LEU A 1 91 ? 7.922 17.217 20.956 1.00 90.00 91 LEU A CA 1
ATOM 757 C C . LEU A 1 91 ? 9.160 18.116 21.098 1.00 90.00 91 LEU A C 1
ATOM 759 O O . LEU A 1 91 ? 9.873 18.029 22.093 1.00 90.00 91 LEU A O 1
ATOM 763 N N . ARG A 1 92 ? 9.427 18.985 20.114 1.00 89.19 92 ARG A N 1
ATOM 764 C CA . ARG A 1 92 ? 10.578 19.903 20.132 1.00 89.19 92 ARG A CA 1
ATOM 765 C C . ARG A 1 92 ? 10.300 21.196 20.890 1.00 89.19 92 ARG A C 1
ATOM 767 O O . ARG A 1 92 ? 11.178 21.669 21.599 1.00 89.19 92 ARG A O 1
ATOM 774 N N . THR A 1 93 ? 9.117 21.778 20.701 1.00 89.50 93 THR A N 1
ATOM 775 C CA . THR A 1 93 ? 8.718 23.040 21.352 1.00 89.50 93 THR A CA 1
ATOM 776 C C . THR A 1 93 ? 7.839 22.809 22.576 1.00 89.50 93 THR A C 1
ATOM 778 O O . THR A 1 93 ? 7.701 23.706 23.396 1.00 89.50 93 THR A O 1
ATOM 781 N N . ASN A 1 94 ? 7.286 21.600 22.729 1.00 88.25 94 ASN A N 1
ATOM 782 C CA . ASN A 1 94 ? 6.301 21.241 23.749 1.00 88.25 94 ASN A CA 1
ATOM 783 C C . ASN A 1 94 ? 4.980 22.034 23.632 1.00 88.25 94 ASN A C 1
ATOM 785 O O . ASN A 1 94 ? 4.209 22.089 24.587 1.00 88.25 94 ASN A O 1
ATOM 789 N N . GLU A 1 95 ? 4.712 22.607 22.455 1.00 90.38 95 GLU A N 1
ATOM 790 C CA . GLU A 1 95 ? 3.519 23.400 22.137 1.00 90.38 95 GLU A CA 1
ATOM 791 C C . GLU A 1 95 ? 2.550 22.617 21.243 1.00 90.38 95 GLU A C 1
ATOM 793 O O . GLU A 1 95 ? 2.958 21.742 20.468 1.00 90.38 95 GLU A O 1
ATOM 798 N N . ASP A 1 96 ? 1.262 22.951 21.326 1.00 90.31 96 ASP A N 1
ATOM 799 C CA . ASP A 1 96 ? 0.265 22.451 20.383 1.00 90.31 96 ASP A CA 1
ATOM 800 C C . ASP A 1 96 ? 0.481 23.055 18.993 1.00 90.31 96 ASP A C 1
ATOM 802 O O . ASP A 1 96 ? 0.735 24.249 18.839 1.00 90.31 96 ASP A O 1
ATOM 806 N N . ARG A 1 97 ? 0.351 22.212 17.971 1.00 88.81 97 ARG A N 1
ATOM 807 C CA . ARG A 1 97 ? 0.374 22.604 16.566 1.00 88.81 97 ARG A CA 1
ATOM 808 C C . ARG A 1 97 ? -1.044 22.847 16.083 1.00 88.81 97 ARG A C 1
ATOM 810 O O . ARG A 1 97 ? -1.944 22.043 16.332 1.00 88.81 97 ARG A O 1
ATOM 817 N N . ASP A 1 98 ? -1.205 23.913 15.313 1.00 85.62 98 ASP A N 1
ATOM 818 C CA . ASP A 1 98 ? -2.413 24.112 14.523 1.00 85.62 98 ASP A CA 1
ATOM 819 C C . ASP A 1 98 ? -2.509 23.013 13.447 1.00 85.62 98 AS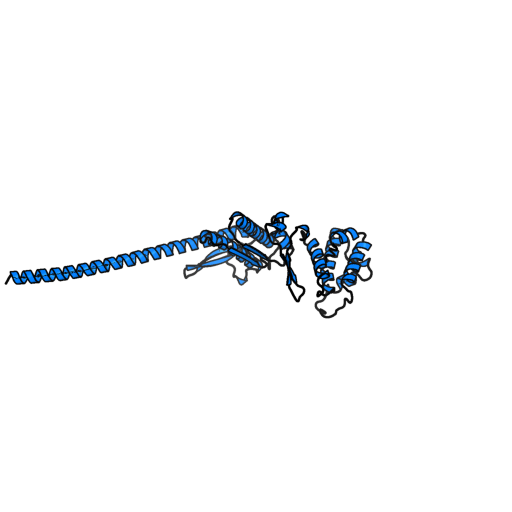P A C 1
ATOM 821 O O . ASP A 1 98 ? -1.499 22.564 12.896 1.00 85.62 98 ASP A O 1
ATOM 825 N N . ILE A 1 99 ? -3.726 22.595 13.102 1.00 81.81 99 ILE A N 1
ATOM 826 C CA . ILE A 1 99 ? -3.990 21.626 12.030 1.00 81.81 99 ILE A CA 1
ATOM 827 C C . ILE A 1 99 ? -3.387 22.081 10.689 1.00 81.81 99 ILE A C 1
ATOM 829 O O . ILE A 1 99 ? -2.970 21.248 9.876 1.00 81.81 99 ILE A O 1
ATOM 833 N N . ALA A 1 100 ? -3.310 23.391 10.445 1.00 85.56 100 ALA A N 1
ATOM 834 C CA . ALA A 1 100 ? -2.671 23.980 9.272 1.00 85.56 100 ALA A CA 1
ATOM 835 C C . ALA A 1 100 ? -1.153 23.743 9.233 1.00 85.56 100 ALA A C 1
ATOM 837 O O . ALA A 1 100 ? -0.566 23.718 8.154 1.00 85.56 100 ALA A O 1
ATOM 838 N N . GLN A 1 101 ? -0.517 23.536 10.388 1.00 86.56 101 GLN A N 1
ATOM 839 C CA . GLN A 1 101 ? 0.917 23.271 10.480 1.00 86.56 101 GLN A CA 1
ATOM 840 C C . GLN A 1 101 ? 1.256 21.798 10.258 1.00 86.56 101 GLN A C 1
ATOM 842 O O . GLN A 1 101 ? 2.419 21.497 10.006 1.00 86.56 101 GLN A O 1
ATOM 847 N N . ILE A 1 102 ? 0.289 20.884 10.379 1.00 87.00 102 ILE A N 1
ATOM 848 C CA . ILE A 1 102 ? 0.488 19.440 10.204 1.00 87.00 102 ILE A CA 1
ATOM 849 C C . ILE A 1 102 ? 0.603 19.122 8.708 1.00 87.00 102 ILE A C 1
ATOM 851 O O . ILE A 1 102 ? -0.265 19.509 7.914 1.00 87.00 102 ILE A O 1
ATOM 855 N N . SER A 1 103 ? 1.653 18.396 8.323 1.00 87.38 103 SER A N 1
ATOM 856 C CA . SER A 1 103 ? 1.877 18.013 6.927 1.00 87.38 103 SER A CA 1
ATOM 857 C C . SER A 1 103 ? 0.804 17.037 6.428 1.00 87.38 103 SER A C 1
ATOM 859 O O . SER A 1 103 ? 0.144 16.349 7.209 1.00 87.38 103 SER A O 1
ATOM 861 N N . THR A 1 104 ? 0.628 16.943 5.108 1.00 86.50 104 THR A N 1
ATOM 862 C CA . THR A 1 104 ? -0.314 15.984 4.509 1.00 86.50 104 THR A CA 1
ATOM 863 C C . THR A 1 104 ? 0.013 14.542 4.903 1.00 86.50 104 THR A C 1
ATOM 865 O O . THR A 1 104 ? -0.898 13.785 5.230 1.00 86.50 104 THR A O 1
ATOM 868 N N . GLY A 1 105 ? 1.300 14.180 4.942 1.00 85.31 105 GLY A N 1
ATOM 869 C CA . GLY A 1 105 ? 1.731 12.848 5.366 1.00 85.31 105 GLY A CA 1
ATOM 870 C C . GLY A 1 105 ? 1.458 12.579 6.847 1.00 85.31 105 GLY A C 1
ATOM 871 O O . GLY A 1 105 ? 0.918 11.533 7.199 1.00 85.31 105 GLY A O 1
ATOM 872 N N . GLU A 1 106 ? 1.713 13.565 7.718 1.00 87.25 106 GLU A N 1
ATOM 873 C CA . GLU A 1 106 ? 1.392 13.478 9.150 1.00 87.25 106 GLU A CA 1
ATOM 874 C C . GLU A 1 106 ? -0.125 13.283 9.373 1.00 87.25 106 GLU A C 1
ATOM 876 O O . GLU A 1 106 ? -0.537 12.449 10.179 1.00 87.25 106 GLU A O 1
ATOM 881 N N . LYS A 1 107 ? -0.976 13.989 8.614 1.00 88.38 107 LYS A N 1
ATOM 882 C CA . LYS A 1 107 ? -2.438 13.793 8.657 1.00 88.38 107 LYS A CA 1
ATOM 883 C C . LYS A 1 107 ? -2.835 12.390 8.207 1.00 88.38 107 LYS A C 1
ATOM 885 O O . LYS A 1 107 ? -3.678 11.767 8.848 1.00 88.38 107 LYS A O 1
ATOM 890 N N . ASN A 1 108 ? -2.228 11.898 7.127 1.00 89.62 108 ASN A N 1
ATOM 891 C CA . ASN A 1 108 ? -2.533 10.584 6.573 1.00 89.62 108 ASN A CA 1
ATOM 892 C C . ASN A 1 108 ? -2.190 9.458 7.563 1.00 89.62 108 ASN A C 1
ATOM 894 O O . ASN A 1 108 ? -3.035 8.606 7.835 1.00 89.62 108 ASN A O 1
ATOM 898 N N . ILE A 1 109 ? -1.001 9.489 8.182 1.00 89.94 109 ILE A N 1
ATOM 899 C CA . ILE A 1 109 ? -0.619 8.462 9.163 1.00 89.94 109 ILE A CA 1
ATOM 900 C C . ILE A 1 109 ? -1.510 8.495 10.411 1.00 89.94 109 ILE A C 1
ATOM 902 O O . ILE A 1 109 ? -1.942 7.441 10.878 1.00 89.94 109 ILE A O 1
ATOM 906 N N . ILE A 1 110 ? -1.853 9.685 10.923 1.00 90.19 110 ILE A N 1
ATOM 907 C CA . ILE A 1 110 ? -2.777 9.820 12.059 1.00 90.19 110 ILE A CA 1
ATOM 908 C C . ILE A 1 110 ? -4.142 9.220 11.703 1.00 90.19 110 ILE A C 1
ATOM 910 O O . ILE A 1 110 ? -4.672 8.419 12.472 1.00 90.19 110 ILE A O 1
ATOM 914 N N . ALA A 1 111 ? -4.697 9.568 10.539 1.00 91.12 111 ALA A N 1
ATOM 915 C CA . ALA A 1 111 ? -6.001 9.082 10.095 1.00 91.12 111 ALA A CA 1
ATOM 916 C C . ALA A 1 111 ? -6.018 7.556 9.912 1.00 91.12 111 ALA A C 1
ATOM 918 O O . ALA A 1 111 ? -6.957 6.894 10.359 1.00 91.12 111 ALA A O 1
ATOM 919 N N . LEU A 1 112 ? -4.964 6.991 9.313 1.00 93.25 112 LEU A N 1
ATOM 920 C CA . LEU A 1 112 ? -4.816 5.549 9.135 1.00 93.25 112 LEU A CA 1
AT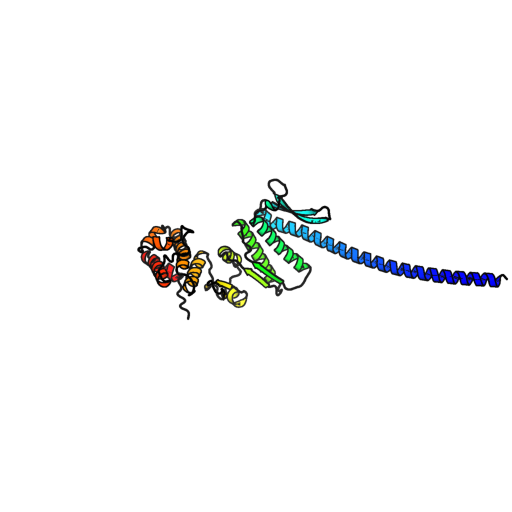OM 921 C C . LEU A 1 112 ? -4.802 4.821 10.483 1.00 93.25 112 LEU A C 1
ATOM 923 O O . LEU A 1 112 ? -5.574 3.885 10.695 1.00 93.25 112 LEU A O 1
ATOM 927 N N . LEU A 1 113 ? -3.933 5.251 11.399 1.00 92.88 113 LEU A N 1
ATOM 928 C CA . LEU A 1 113 ? -3.790 4.610 12.703 1.00 92.88 113 LEU A CA 1
ATOM 929 C C . LEU A 1 113 ? -5.063 4.754 13.535 1.00 92.88 113 LEU A C 1
ATOM 931 O O . LEU A 1 113 ? -5.505 3.783 14.145 1.00 92.88 113 LEU A O 1
ATOM 935 N N . TYR A 1 114 ? -5.696 5.927 13.499 1.00 92.12 114 TYR A N 1
ATOM 936 C CA . TYR A 1 114 ? -6.992 6.155 14.128 1.00 92.12 114 TYR A CA 1
ATOM 937 C C . TYR A 1 114 ? -8.053 5.185 13.603 1.00 92.12 114 TYR A C 1
ATOM 939 O O . TYR A 1 114 ? -8.757 4.551 14.390 1.00 92.12 114 TYR A O 1
ATOM 947 N N . PHE A 1 115 ? -8.141 5.018 12.281 1.00 92.88 115 PHE A N 1
ATOM 948 C CA . PHE A 1 115 ? -9.075 4.084 11.661 1.00 92.88 115 PHE A CA 1
ATOM 949 C C . PHE A 1 115 ? -8.826 2.639 12.116 1.00 92.88 115 PHE A C 1
ATOM 951 O O . PHE A 1 115 ? -9.770 1.952 12.509 1.00 92.88 115 PHE A O 1
ATOM 958 N N . ILE A 1 116 ? -7.566 2.191 12.134 1.00 92.25 116 ILE A N 1
ATOM 959 C CA . ILE A 1 116 ? -7.190 0.845 12.592 1.00 92.25 116 ILE A CA 1
ATOM 960 C C . ILE A 1 116 ? -7.561 0.634 14.069 1.00 92.25 116 ILE A C 1
ATOM 962 O O . ILE A 1 116 ? -8.174 -0.380 14.406 1.00 92.25 116 ILE A O 1
ATOM 966 N N . GLU A 1 117 ? -7.258 1.586 14.954 1.00 88.62 117 GLU A N 1
ATOM 967 C CA . GLU A 1 117 ? -7.619 1.474 16.375 1.00 88.62 117 GLU A CA 1
ATOM 968 C C . GLU A 1 117 ? -9.146 1.470 16.577 1.00 88.62 117 GLU A C 1
ATOM 970 O O . GLU A 1 117 ? -9.668 0.674 17.363 1.00 88.62 117 GLU A O 1
ATOM 975 N N . LYS A 1 118 ? -9.898 2.271 15.810 1.00 86.19 118 LYS A N 1
ATOM 976 C CA . LYS A 1 118 ? -11.369 2.256 15.854 1.00 86.19 118 LYS A CA 1
ATOM 977 C C . LYS A 1 118 ? -11.977 0.943 15.365 1.00 86.19 118 LYS A C 1
ATOM 979 O O . LYS A 1 118 ? -13.011 0.519 15.888 1.00 86.19 118 LYS A O 1
ATOM 984 N N . LEU A 1 119 ? -11.344 0.246 14.419 1.00 85.12 119 LEU A N 1
ATOM 985 C CA . LEU A 1 119 ? -11.782 -1.099 14.033 1.00 85.12 119 LEU A CA 1
ATOM 986 C C . LEU A 1 119 ? -11.712 -2.075 15.217 1.00 85.12 119 LEU A C 1
ATOM 988 O O . LEU A 1 119 ? -12.606 -2.922 15.345 1.00 85.12 119 LEU A O 1
ATOM 992 N N . ASN A 1 120 ? -10.703 -1.948 16.081 1.00 75.00 120 ASN A N 1
ATOM 993 C CA . ASN A 1 120 ? -10.543 -2.791 17.266 1.00 75.00 120 ASN A CA 1
ATOM 994 C C . ASN A 1 120 ? -11.610 -2.502 18.325 1.00 75.00 120 ASN A C 1
ATOM 996 O O . ASN A 1 120 ? -12.204 -3.443 18.846 1.00 75.00 120 ASN A O 1
ATOM 1000 N N . GLU A 1 121 ? -11.962 -1.236 18.550 1.00 72.31 121 GLU A N 1
ATOM 1001 C CA . GLU A 1 121 ? -13.060 -0.865 19.455 1.00 72.31 121 GLU A CA 1
ATOM 1002 C C . GLU A 1 121 ? -14.405 -1.471 19.006 1.00 72.31 121 GLU A C 1
ATOM 1004 O O . GLU A 1 121 ? -15.134 -2.077 19.792 1.00 72.31 121 GLU A O 1
ATOM 1009 N N . ILE A 1 122 ? -14.722 -1.402 17.706 1.00 63.94 122 ILE A N 1
ATOM 1010 C CA . ILE A 1 122 ? -15.964 -1.985 17.169 1.00 63.94 122 ILE A CA 1
ATOM 1011 C C . ILE A 1 122 ? -16.006 -3.509 17.375 1.00 63.94 122 ILE A C 1
ATOM 1013 O O . ILE A 1 122 ? -17.091 -4.060 17.561 1.00 63.94 122 ILE A O 1
ATOM 1017 N N . ASN A 1 123 ? -14.855 -4.196 17.339 1.00 60.00 123 ASN A N 1
ATOM 1018 C CA . ASN A 1 123 ? -14.796 -5.643 17.584 1.00 60.00 123 ASN A CA 1
ATOM 1019 C C . ASN A 1 123 ? -15.228 -6.018 19.005 1.00 60.00 123 ASN A C 1
ATOM 1021 O O . ASN A 1 123 ? -15.851 -7.066 19.167 1.00 60.00 123 ASN A O 1
ATOM 1025 N N . GLU A 1 124 ? -14.910 -5.188 20.000 1.00 61.78 124 GLU A N 1
ATOM 1026 C CA . GLU A 1 124 ? -15.287 -5.428 21.398 1.00 61.78 124 GLU A CA 1
ATOM 1027 C C . GLU A 1 124 ? -16.798 -5.249 21.611 1.00 61.78 124 GLU A C 1
ATOM 1029 O O . GLU A 1 124 ? -17.406 -5.954 22.413 1.00 61.78 124 GLU A O 1
ATOM 1034 N N . VAL A 1 125 ? -17.428 -4.351 20.844 1.00 59.44 125 VAL A N 1
ATOM 1035 C CA . VAL A 1 125 ? -18.838 -3.973 21.033 1.00 59.44 125 VAL A CA 1
ATOM 1036 C C . VAL A 1 125 ? -19.801 -4.749 20.121 1.00 59.44 125 VAL A C 1
ATOM 1038 O O . VAL A 1 125 ? -20.966 -4.939 20.475 1.00 59.44 125 VAL A O 1
ATOM 1041 N N . ARG A 1 126 ? -19.378 -5.174 18.918 1.00 60.56 126 ARG A N 1
ATOM 1042 C CA . ARG A 1 126 ? -20.276 -5.758 17.900 1.00 60.56 126 ARG A CA 1
ATOM 1043 C C . ARG A 1 126 ? -19.664 -6.958 17.170 1.00 60.56 126 ARG A C 1
ATOM 1045 O O . ARG A 1 126 ? -18.675 -6.841 16.452 1.00 60.56 126 ARG A O 1
ATOM 1052 N N . ALA A 1 127 ? -20.357 -8.095 17.224 1.00 66.00 127 ALA A N 1
ATOM 1053 C CA . ALA A 1 127 ? -20.025 -9.313 16.479 1.00 66.00 127 ALA A CA 1
ATOM 1054 C C . ALA A 1 127 ? -20.611 -9.311 15.049 1.00 66.00 127 ALA A C 1
ATOM 1056 O O . ALA A 1 127 ? -21.418 -10.168 14.701 1.00 66.00 127 ALA A O 1
ATOM 1057 N N . ARG A 1 128 ? -20.263 -8.318 14.220 1.00 75.19 128 ARG A N 1
ATOM 1058 C CA . ARG A 1 128 ? -20.664 -8.282 12.799 1.00 75.19 128 ARG A CA 1
ATOM 1059 C C . ARG A 1 128 ? -19.454 -8.462 11.889 1.00 75.19 128 ARG A C 1
ATOM 1061 O O . ARG A 1 128 ? -18.383 -7.958 12.217 1.00 75.19 128 ARG A O 1
ATOM 1068 N N . ASN A 1 129 ? -19.665 -9.125 10.753 1.00 84.50 129 ASN A N 1
ATOM 1069 C CA . ASN A 1 129 ? -18.675 -9.208 9.679 1.00 84.50 129 ASN A CA 1
ATOM 1070 C C . ASN A 1 129 ? -18.421 -7.809 9.103 1.00 84.50 129 ASN A C 1
ATOM 1072 O O . ASN A 1 129 ? -19.351 -7.002 8.977 1.00 84.50 129 ASN A O 1
ATOM 1076 N N . LYS A 1 130 ? -17.170 -7.525 8.753 1.00 85.50 130 LYS A N 1
ATOM 1077 C CA . LYS A 1 130 ? -16.711 -6.218 8.276 1.00 85.50 130 LYS A CA 1
ATOM 1078 C C . LYS A 1 130 ? -16.278 -6.286 6.819 1.00 85.50 130 LYS A C 1
ATOM 1080 O O . LYS A 1 130 ? -15.716 -7.280 6.376 1.00 85.50 130 LYS A O 1
ATOM 1085 N N . LEU A 1 131 ? -16.482 -5.188 6.099 1.00 91.81 131 LEU A N 1
ATOM 1086 C CA . LEU A 1 131 ? -15.822 -4.907 4.828 1.00 91.81 131 LEU A CA 1
ATOM 1087 C C . LEU A 1 131 ? -14.909 -3.701 5.051 1.00 91.81 131 LEU A C 1
ATOM 1089 O O . LEU A 1 131 ? -15.391 -2.599 5.298 1.00 91.81 131 LEU A O 1
ATOM 1093 N N . ILE A 1 132 ? -13.603 -3.936 5.020 1.00 94.50 132 ILE A N 1
ATOM 1094 C CA . ILE A 1 132 ? -12.563 -2.937 5.262 1.00 94.50 132 ILE A CA 1
ATOM 1095 C C . ILE A 1 132 ? -11.915 -2.613 3.919 1.00 94.50 132 ILE A C 1
ATOM 1097 O O . ILE A 1 132 ? -11.450 -3.519 3.227 1.00 94.50 132 ILE A O 1
ATOM 1101 N N . ILE A 1 133 ? -11.902 -1.334 3.550 1.00 96.31 133 ILE A N 1
ATOM 1102 C CA . ILE A 1 133 ? -11.391 -0.868 2.260 1.00 96.31 133 ILE A CA 1
ATOM 1103 C C . ILE A 1 133 ? -10.360 0.228 2.511 1.00 96.31 133 ILE A C 1
ATOM 1105 O O . ILE A 1 133 ? -10.663 1.215 3.178 1.00 96.31 133 ILE A O 1
ATOM 1109 N N . PHE A 1 134 ? -9.167 0.053 1.953 1.00 95.88 134 PHE A N 1
ATOM 1110 C CA . PHE A 1 134 ? -8.123 1.069 1.891 1.00 95.88 134 PHE A CA 1
ATOM 1111 C C . PHE A 1 134 ? -7.902 1.456 0.429 1.00 95.88 134 PHE A C 1
ATOM 1113 O O . PHE A 1 134 ? -7.505 0.612 -0.379 1.00 95.88 134 PHE A O 1
ATOM 1120 N N . ASP A 1 135 ? -8.173 2.718 0.100 1.00 94.00 135 ASP A N 1
ATOM 1121 C CA . ASP A 1 135 ? -7.928 3.295 -1.222 1.00 94.00 135 ASP A CA 1
ATOM 1122 C C . ASP A 1 135 ? -6.672 4.165 -1.178 1.00 94.00 135 ASP A C 1
ATOM 1124 O O . ASP A 1 135 ? -6.673 5.247 -0.598 1.00 94.00 135 ASP A O 1
ATOM 1128 N N . ASP A 1 136 ? -5.587 3.625 -1.722 1.00 91.69 136 ASP A N 1
ATOM 1129 C CA . ASP A 1 136 ? -4.269 4.241 -1.816 1.00 91.69 136 ASP A CA 1
ATOM 1130 C C . ASP A 1 136 ? -3.774 4.910 -0.516 1.00 91.69 136 ASP A C 1
ATOM 1132 O O . ASP A 1 136 ? -3.561 6.125 -0.460 1.00 91.69 136 ASP A O 1
ATOM 1136 N N . PRO A 1 137 ? -3.520 4.124 0.550 1.00 90.19 137 PRO A N 1
ATOM 1137 C CA . PRO A 1 137 ? -3.198 4.649 1.882 1.00 90.19 137 PRO A CA 1
ATOM 1138 C C . PRO A 1 137 ? -1.845 5.385 1.966 1.00 90.19 137 PRO A C 1
ATOM 1140 O O . PRO A 1 137 ? -1.439 5.813 3.041 1.00 90.19 137 PRO A O 1
ATOM 1143 N N . MET A 1 138 ? -1.126 5.538 0.853 1.00 81.75 138 MET A N 1
ATOM 1144 C CA . MET A 1 138 ? 0.268 5.984 0.788 1.00 81.75 138 MET A CA 1
ATOM 1145 C C . MET A 1 138 ? 0.459 7.431 0.345 1.00 81.75 138 MET A C 1
ATOM 1147 O O . MET A 1 138 ? 1.599 7.877 0.199 1.00 81.75 138 MET A O 1
ATOM 1151 N N . ASN A 1 139 ? -0.623 8.171 0.113 1.00 69.62 139 ASN A N 1
ATOM 1152 C CA . ASN A 1 139 ? -0.522 9.507 -0.455 1.00 69.62 139 ASN A CA 1
ATOM 1153 C C . ASN A 1 139 ? 0.303 10.459 0.444 1.00 69.62 139 ASN A C 1
ATOM 1155 O O . ASN A 1 139 ? 0.058 10.568 1.647 1.00 69.62 139 ASN A O 1
ATOM 1159 N N . SER A 1 140 ? 1.259 11.171 -0.171 1.00 61.19 140 SER A N 1
ATOM 1160 C CA . SER A 1 140 ? 2.047 12.265 0.426 1.00 61.19 140 SER A CA 1
ATOM 1161 C C . SER A 1 140 ? 2.957 11.897 1.619 1.00 61.19 140 SER A C 1
ATOM 1163 O O . SER A 1 140 ? 3.155 12.725 2.509 1.00 61.19 140 SER A O 1
ATOM 1165 N N . ASN A 1 141 ? 3.539 10.692 1.627 1.00 64.06 141 ASN A N 1
ATOM 1166 C CA . ASN A 1 141 ? 4.408 10.188 2.703 1.00 64.06 141 ASN A CA 1
ATOM 1167 C C . ASN A 1 141 ? 5.876 10.004 2.280 1.00 64.06 141 ASN A C 1
ATOM 1169 O O . ASN A 1 141 ? 6.151 9.503 1.187 1.00 64.06 141 ASN A O 1
ATOM 1173 N N . ASP A 1 142 ? 6.807 10.346 3.178 1.00 71.69 142 ASP A N 1
ATOM 1174 C CA . ASP A 1 142 ? 8.225 9.985 3.051 1.00 71.69 142 ASP A CA 1
ATOM 1175 C C . ASP A 1 142 ? 8.450 8.473 3.237 1.00 71.69 142 ASP A C 1
ATOM 1177 O O . ASP A 1 142 ? 7.589 7.779 3.784 1.00 71.69 142 ASP A O 1
ATOM 1181 N N . ASP A 1 143 ? 9.606 7.967 2.783 1.00 71.75 143 ASP A N 1
ATOM 1182 C CA . ASP A 1 143 ? 9.980 6.541 2.826 1.00 71.75 143 ASP A CA 1
ATOM 1183 C C . ASP A 1 143 ? 9.803 5.918 4.223 1.00 71.75 143 ASP A C 1
ATOM 1185 O O . ASP A 1 143 ? 9.404 4.765 4.352 1.00 71.75 143 ASP A O 1
ATOM 1189 N N . THR A 1 144 ? 10.045 6.685 5.284 1.00 77.50 144 THR A N 1
ATOM 1190 C CA . THR A 1 144 ? 9.952 6.232 6.677 1.00 77.50 144 THR A CA 1
ATOM 1191 C C . THR A 1 144 ? 8.501 5.972 7.094 1.00 77.50 144 THR A C 1
ATOM 1193 O O . THR A 1 144 ? 8.200 4.929 7.680 1.00 77.50 144 THR A O 1
ATOM 1196 N N . MET A 1 145 ? 7.579 6.871 6.745 1.00 84.38 145 MET A N 1
ATOM 1197 C CA . MET A 1 145 ? 6.142 6.682 6.975 1.00 84.38 145 MET A CA 1
ATOM 1198 C C . MET A 1 145 ? 5.572 5.542 6.129 1.00 84.38 145 MET A C 1
ATOM 1200 O O . MET A 1 145 ? 4.673 4.836 6.586 1.00 84.38 145 MET A O 1
ATOM 1204 N N . GLN A 1 146 ? 6.109 5.323 4.923 1.00 86.81 146 GLN A N 1
ATOM 1205 C CA . GLN A 1 146 ? 5.701 4.214 4.055 1.00 86.81 146 GLN A CA 1
ATOM 1206 C C . GLN A 1 146 ? 5.837 2.863 4.765 1.00 86.81 146 GLN A C 1
ATOM 1208 O O . GLN A 1 146 ? 4.898 2.065 4.751 1.00 86.81 146 GLN A O 1
ATOM 1213 N N . TYR A 1 147 ? 6.972 2.626 5.430 1.00 88.12 147 TYR A N 1
ATOM 1214 C CA . TYR A 1 147 ? 7.209 1.382 6.163 1.00 88.12 147 TYR A CA 1
ATOM 1215 C C . TYR A 1 147 ? 6.223 1.183 7.313 1.00 88.12 147 TYR A C 1
ATOM 1217 O O . TYR A 1 147 ? 5.656 0.099 7.433 1.00 88.12 147 TYR A O 1
ATOM 1225 N N . LEU A 1 148 ? 5.947 2.226 8.102 1.00 91.12 148 LEU A N 1
ATOM 1226 C CA . LEU A 1 148 ? 4.975 2.142 9.196 1.00 91.12 148 LEU A CA 1
ATOM 1227 C C . LEU A 1 148 ? 3.575 1.756 8.682 1.00 91.12 148 LEU A C 1
ATOM 1229 O O . LEU A 1 148 ? 2.906 0.906 9.268 1.00 91.12 148 LEU A O 1
ATOM 1233 N N . ILE A 1 149 ? 3.142 2.340 7.561 1.00 93.00 149 ILE A N 1
ATOM 1234 C CA . ILE A 1 149 ? 1.848 2.023 6.935 1.00 93.00 149 ILE A CA 1
ATOM 1235 C C . ILE A 1 149 ? 1.808 0.563 6.476 1.00 93.00 149 ILE A C 1
ATOM 1237 O O . ILE A 1 149 ? 0.829 -0.139 6.740 1.00 93.00 149 ILE A O 1
ATOM 1241 N N . ILE A 1 150 ? 2.869 0.094 5.812 1.00 93.75 150 ILE A N 1
ATOM 1242 C CA . ILE A 1 150 ? 2.994 -1.298 5.364 1.00 93.75 150 ILE A CA 1
ATOM 1243 C C . ILE A 1 150 ? 2.898 -2.253 6.560 1.00 93.75 150 ILE A C 1
ATOM 1245 O O . ILE A 1 150 ? 2.097 -3.190 6.529 1.00 93.75 150 ILE A O 1
ATOM 1249 N N . GLU A 1 151 ? 3.670 -2.011 7.621 1.00 93.00 151 GLU A N 1
ATOM 1250 C CA . GLU A 1 151 ? 3.705 -2.865 8.812 1.00 93.00 151 GLU A CA 1
ATOM 1251 C C . GLU A 1 151 ? 2.335 -2.964 9.494 1.00 93.00 151 GLU A C 1
ATOM 1253 O O . GLU A 1 151 ? 1.872 -4.066 9.814 1.00 93.00 151 GLU A O 1
ATOM 1258 N N . GLU A 1 152 ? 1.653 -1.833 9.670 1.00 93.88 152 GLU A N 1
ATOM 1259 C CA . GLU A 1 152 ? 0.342 -1.775 10.318 1.00 93.88 152 GLU A CA 1
ATOM 1260 C C . GLU A 1 152 ? -0.752 -2.450 9.484 1.00 93.88 152 GLU A C 1
ATOM 1262 O O . GLU A 1 152 ? -1.571 -3.200 10.026 1.00 93.88 152 GLU A O 1
ATOM 1267 N N . LEU A 1 153 ? -0.735 -2.280 8.158 1.00 95.62 153 LEU A N 1
ATOM 1268 C CA . LEU A 1 153 ? -1.664 -2.975 7.264 1.00 95.62 153 LEU A CA 1
ATOM 1269 C C . LEU A 1 153 ? -1.425 -4.483 7.265 1.00 95.62 153 LEU A C 1
ATOM 1271 O O . LEU A 1 153 ? -2.377 -5.254 7.393 1.00 95.62 153 LEU A O 1
ATOM 1275 N N . GLN A 1 154 ? -0.171 -4.930 7.190 1.00 95.38 154 GLN A N 1
ATOM 1276 C CA . GLN A 1 154 ? 0.136 -6.356 7.257 1.00 95.38 154 GLN A CA 1
ATOM 1277 C C . GLN A 1 154 ? -0.240 -6.963 8.616 1.00 95.38 154 GLN A C 1
ATOM 1279 O O . GLN A 1 154 ? -0.707 -8.105 8.681 1.00 95.38 154 GLN A O 1
ATOM 1284 N N . LYS A 1 155 ? -0.051 -6.222 9.715 1.00 93.75 155 LYS A N 1
ATOM 1285 C CA . LYS A 1 155 ? -0.497 -6.641 11.047 1.00 93.75 155 LYS A CA 1
ATOM 1286 C C . LYS A 1 155 ? -2.015 -6.809 11.084 1.00 93.75 155 LYS A C 1
ATOM 1288 O O . LYS A 1 155 ? -2.479 -7.884 11.465 1.00 93.75 155 LYS A O 1
ATOM 1293 N N . LEU A 1 156 ? -2.767 -5.818 10.601 1.00 93.19 156 LEU A N 1
ATOM 1294 C CA . LEU A 1 156 ? -4.224 -5.890 10.489 1.00 93.19 156 LEU A CA 1
ATOM 1295 C C . LEU A 1 156 ? -4.661 -7.092 9.635 1.00 93.19 156 LEU A C 1
ATOM 1297 O O . LEU A 1 156 ? -5.501 -7.881 10.062 1.00 93.19 156 LEU A O 1
ATOM 1301 N N . MET A 1 157 ? -4.055 -7.290 8.461 1.00 92.19 157 MET A N 1
ATOM 1302 C CA . MET A 1 157 ? -4.344 -8.434 7.590 1.00 92.19 157 MET A CA 1
ATOM 1303 C C . MET A 1 157 ? -4.099 -9.773 8.306 1.00 92.19 157 MET A C 1
ATOM 1305 O O . MET A 1 157 ? -4.925 -10.680 8.210 1.00 92.19 157 MET A O 1
ATOM 1309 N N . ARG A 1 158 ? -2.999 -9.909 9.064 1.00 91.50 158 ARG A N 1
ATOM 1310 C CA . ARG A 1 158 ? -2.708 -11.113 9.868 1.00 91.50 158 ARG A CA 1
ATOM 1311 C C . ARG A 1 158 ? -3.742 -11.339 10.970 1.00 91.50 158 ARG A C 1
ATOM 1313 O O . ARG A 1 158 ? -4.129 -12.482 11.202 1.00 91.50 158 ARG A O 1
ATOM 1320 N N . GLU A 1 159 ? -4.175 -10.286 11.654 1.00 89.06 159 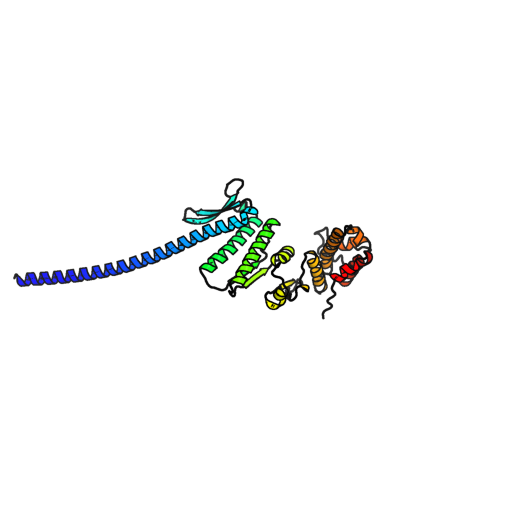GLU A N 1
ATOM 1321 C CA . GLU A 1 159 ? -5.187 -10.370 12.713 1.00 89.06 159 GLU A CA 1
ATOM 1322 C C . GLU A 1 159 ? -6.550 -10.800 12.160 1.00 89.06 159 GLU A C 1
ATOM 1324 O O . GLU A 1 159 ? -7.163 -11.725 12.696 1.00 89.06 159 GLU A O 1
ATOM 1329 N N . LEU A 1 160 ? -6.985 -10.215 11.040 1.00 87.69 160 LEU A N 1
ATOM 1330 C CA . LEU A 1 160 ? -8.234 -10.590 10.369 1.00 87.69 160 LEU A CA 1
ATOM 1331 C C . LEU A 1 160 ? -8.238 -12.069 9.953 1.00 87.69 160 LEU A C 1
ATOM 1333 O O . LEU A 1 160 ? -9.236 -12.757 10.154 1.00 87.69 160 LEU A O 1
ATOM 1337 N N . LEU A 1 161 ? -7.106 -12.585 9.461 1.00 84.38 161 LEU A N 1
ATOM 1338 C CA . LEU A 1 161 ? -6.966 -13.999 9.097 1.00 84.38 161 LEU A CA 1
ATOM 1339 C C . LEU A 1 161 ? -7.026 -14.950 10.305 1.00 84.38 161 LEU A C 1
ATOM 1341 O O . LEU A 1 161 ? -7.502 -16.072 10.163 1.00 84.38 161 LEU A O 1
ATOM 1345 N N . LYS A 1 162 ? -6.549 -14.533 11.486 1.00 84.81 162 LYS A N 1
ATOM 1346 C CA . LYS A 1 162 ? -6.580 -15.360 12.710 1.00 84.81 162 LYS A CA 1
ATOM 1347 C C . LYS A 1 162 ? -7.964 -15.433 13.346 1.00 84.81 162 LYS A C 1
ATOM 1349 O O . LYS A 1 162 ? -8.291 -16.430 13.982 1.00 84.81 162 LYS A O 1
ATOM 1354 N N . ASN A 1 163 ? -8.763 -14.380 13.199 1.00 75.25 163 ASN A N 1
ATOM 1355 C CA . ASN A 1 163 ? -10.023 -14.231 13.923 1.00 75.25 163 ASN A CA 1
ATOM 1356 C C . ASN A 1 163 ? -11.155 -15.140 13.408 1.00 75.25 163 ASN A C 1
ATOM 1358 O O . ASN A 1 163 ? -12.224 -15.139 14.014 1.00 75.25 163 ASN A O 1
ATOM 1362 N N . ASN A 1 164 ? -10.944 -15.908 12.326 1.00 68.75 164 ASN A N 1
ATOM 1363 C CA . ASN A 1 164 ? -11.924 -16.822 11.712 1.00 68.75 164 ASN A CA 1
ATOM 1364 C C . ASN A 1 164 ? -13.314 -16.191 11.467 1.00 68.75 164 ASN A C 1
ATOM 1366 O O . ASN A 1 164 ? -14.321 -16.894 11.384 1.00 68.75 164 ASN A O 1
ATOM 1370 N N . LYS A 1 165 ? -13.374 -14.860 11.354 1.00 76.38 165 LYS A N 1
ATOM 1371 C CA . LYS A 1 165 ? -14.568 -14.111 10.956 1.00 76.38 165 LYS A CA 1
ATOM 1372 C C . LYS A 1 165 ? -14.612 -14.028 9.436 1.00 76.38 165 LYS A C 1
ATOM 1374 O O . LYS A 1 165 ? -13.569 -14.015 8.786 1.00 76.38 165 LYS A O 1
ATOM 1379 N N . ASP A 1 166 ? -15.807 -13.898 8.867 1.00 85.19 166 ASP A N 1
ATOM 1380 C CA . ASP A 1 166 ? -15.981 -13.675 7.424 1.00 85.19 166 ASP A CA 1
ATOM 1381 C C . ASP A 1 166 ? -15.753 -12.195 7.046 1.00 85.19 166 ASP A C 1
ATOM 1383 O O . ASP A 1 166 ? -16.486 -11.600 6.255 1.00 85.19 166 ASP A O 1
ATOM 1387 N N . ASP A 1 167 ? -14.735 -11.580 7.654 1.00 88.62 167 ASP A N 1
ATOM 1388 C CA . ASP A 1 167 ? -14.322 -10.212 7.366 1.00 88.62 167 ASP A CA 1
ATOM 1389 C C . ASP A 1 167 ? -13.654 -10.154 5.983 1.00 88.62 167 ASP A C 1
ATOM 1391 O O . ASP A 1 167 ? -12.899 -11.044 5.580 1.00 88.62 167 ASP A O 1
ATOM 1395 N N . LYS A 1 168 ? -13.929 -9.087 5.233 1.00 90.94 168 LYS A N 1
ATOM 1396 C CA . LYS A 1 168 ? -13.346 -8.814 3.918 1.00 90.94 168 LYS A CA 1
ATOM 1397 C C . LYS A 1 168 ? -12.421 -7.611 4.009 1.00 90.94 168 LYS A C 1
ATOM 1399 O O . LYS A 1 168 ? -12.778 -6.589 4.587 1.00 90.94 168 LYS A O 1
ATOM 1404 N N . PHE A 1 169 ? -11.253 -7.734 3.395 1.00 94.19 169 PHE A N 1
ATOM 1405 C CA . PHE A 1 169 ? -10.252 -6.681 3.306 1.00 94.19 169 PHE A CA 1
ATOM 1406 C C . PHE A 1 169 ? -9.929 -6.426 1.834 1.00 94.19 169 PHE A C 1
ATOM 1408 O O . PHE A 1 169 ? -9.620 -7.363 1.096 1.00 94.19 169 PHE A O 1
ATOM 1415 N N . ILE A 1 170 ? -10.016 -5.167 1.415 1.00 96.56 170 ILE A N 1
ATOM 1416 C CA . ILE A 1 170 ? -9.671 -4.709 0.071 1.00 96.56 170 ILE A CA 1
ATOM 1417 C C . ILE A 1 170 ? -8.635 -3.599 0.218 1.00 96.56 170 ILE A C 1
ATOM 1419 O O . ILE A 1 170 ? -8.893 -2.588 0.865 1.00 96.56 170 ILE A O 1
ATOM 1423 N N . LEU A 1 171 ? -7.474 -3.786 -0.402 1.00 96.75 171 LEU A N 1
ATOM 1424 C CA . LEU A 1 171 ? -6.426 -2.777 -0.487 1.00 96.75 171 LEU A CA 1
ATOM 1425 C C . LEU A 1 171 ? -6.173 -2.453 -1.952 1.00 96.75 171 LEU A C 1
ATOM 1427 O O . LEU A 1 171 ? -5.890 -3.347 -2.751 1.00 96.75 171 LEU A O 1
ATOM 1431 N N . MET A 1 172 ? -6.281 -1.175 -2.287 1.00 96.31 172 MET A N 1
ATOM 1432 C CA . MET A 1 172 ? -6.047 -0.645 -3.623 1.00 96.31 172 MET A CA 1
ATOM 1433 C C . MET A 1 172 ? -4.894 0.347 -3.565 1.00 96.31 172 MET A C 1
ATOM 1435 O O . MET A 1 172 ? -4.721 1.057 -2.578 1.00 96.31 172 MET A O 1
ATOM 1439 N N . THR A 1 173 ? -4.081 0.379 -4.614 1.00 94.00 173 THR A N 1
ATOM 1440 C CA . THR A 1 173 ? -2.991 1.345 -4.746 1.00 94.00 173 THR A CA 1
ATOM 1441 C C . THR A 1 173 ? -2.574 1.459 -6.203 1.00 94.00 173 THR A C 1
ATOM 1443 O O . THR A 1 173 ? -2.687 0.500 -6.972 1.00 94.00 173 THR A O 1
ATOM 1446 N N . HIS A 1 174 ? -2.059 2.627 -6.570 1.00 91.00 174 HIS A N 1
ATOM 1447 C CA . HIS A 1 174 ? -1.367 2.839 -7.840 1.00 91.00 174 HIS A CA 1
ATOM 1448 C C . HIS A 1 174 ? 0.165 2.776 -7.684 1.00 91.00 174 HIS A C 1
ATOM 1450 O O . HIS A 1 174 ? 0.897 2.808 -8.674 1.00 91.00 174 HIS A O 1
ATOM 1456 N N . ASN A 1 175 ? 0.668 2.680 -6.449 1.00 90.69 175 ASN A N 1
ATOM 1457 C CA . ASN A 1 175 ? 2.090 2.669 -6.148 1.00 90.69 175 ASN A CA 1
ATOM 1458 C C . ASN A 1 175 ? 2.645 1.235 -6.206 1.00 90.69 175 ASN A C 1
ATOM 1460 O O . ASN A 1 175 ? 2.399 0.403 -5.331 1.00 90.69 175 ASN A O 1
ATOM 1464 N N . VAL A 1 176 ? 3.447 0.968 -7.240 1.00 91.94 176 VAL A N 1
ATOM 1465 C CA . VAL A 1 176 ? 4.117 -0.322 -7.479 1.00 91.94 176 VAL A CA 1
ATOM 1466 C C . VAL A 1 176 ? 4.997 -0.745 -6.303 1.00 91.94 176 VAL A C 1
ATOM 1468 O O . VAL A 1 176 ? 4.972 -1.910 -5.912 1.00 91.94 176 VAL A O 1
ATOM 1471 N N . HIS A 1 177 ? 5.771 0.184 -5.735 1.00 90.44 177 HIS A N 1
ATOM 1472 C CA . HIS A 1 177 ? 6.676 -0.126 -4.631 1.00 90.44 177 HIS A CA 1
ATOM 1473 C C . HIS A 1 177 ? 5.887 -0.542 -3.390 1.00 90.44 177 HIS A C 1
ATOM 1475 O O . HIS A 1 177 ? 6.179 -1.566 -2.776 1.00 90.44 177 HIS A O 1
ATOM 1481 N N . PHE A 1 178 ? 4.834 0.201 -3.060 1.00 92.62 178 PHE A N 1
ATOM 1482 C CA . PHE A 1 178 ? 3.961 -0.144 -1.947 1.00 92.62 178 PHE A CA 1
ATOM 1483 C C . PHE A 1 178 ? 3.256 -1.490 -2.160 1.00 92.62 178 PHE A C 1
ATOM 1485 O O . PHE A 1 178 ? 3.253 -2.313 -1.249 1.00 92.62 178 PHE A O 1
ATOM 1492 N N . TYR A 1 179 ? 2.736 -1.758 -3.364 1.00 94.81 179 TYR A N 1
ATOM 1493 C CA . TYR A 1 179 ? 2.120 -3.046 -3.705 1.00 94.81 179 TYR A CA 1
ATOM 1494 C C . TYR A 1 179 ? 3.063 -4.231 -3.459 1.00 94.81 179 TYR A C 1
ATOM 1496 O O . TYR A 1 179 ? 2.663 -5.210 -2.829 1.00 94.81 179 TYR A O 1
ATOM 1504 N N . ILE A 1 180 ? 4.314 -4.132 -3.926 1.00 94.19 180 ILE A N 1
ATOM 1505 C CA . ILE A 1 180 ? 5.332 -5.179 -3.750 1.00 94.19 180 ILE A CA 1
ATOM 1506 C C . ILE A 1 180 ? 5.593 -5.440 -2.264 1.00 94.19 180 ILE A C 1
ATOM 1508 O O . ILE A 1 180 ? 5.633 -6.593 -1.843 1.00 94.19 180 ILE A O 1
ATOM 1512 N N . ASN A 1 181 ? 5.741 -4.385 -1.462 1.00 94.06 181 ASN A N 1
ATOM 1513 C CA . ASN A 1 181 ? 6.064 -4.538 -0.046 1.00 94.06 181 ASN A CA 1
ATOM 1514 C C . ASN A 1 181 ? 4.863 -5.006 0.787 1.00 94.06 181 ASN A C 1
ATOM 1516 O O . ASN A 1 181 ? 5.005 -5.883 1.633 1.00 94.06 181 ASN A O 1
ATOM 1520 N N . VAL A 1 182 ? 3.664 -4.462 0.556 1.00 94.81 182 VAL A N 1
ATOM 1521 C CA . VAL A 1 182 ? 2.490 -4.801 1.376 1.00 94.81 182 VAL A CA 1
ATOM 1522 C C . VAL A 1 182 ? 2.029 -6.239 1.151 1.00 94.81 182 VAL A C 1
ATOM 1524 O O . VAL A 1 182 ? 1.597 -6.892 2.101 1.00 94.81 182 VAL A O 1
ATOM 1527 N N . LYS A 1 183 ? 2.182 -6.766 -0.074 1.00 94.19 183 LYS A N 1
ATOM 1528 C CA . LYS A 1 183 ? 1.846 -8.161 -0.390 1.00 94.19 183 LYS A CA 1
ATOM 1529 C C . LYS A 1 183 ? 2.890 -9.170 0.093 1.00 94.19 183 LYS A C 1
ATOM 1531 O O . LYS A 1 183 ? 2.599 -10.360 0.055 1.00 94.19 183 LYS A O 1
ATOM 1536 N N . TYR A 1 184 ? 4.078 -8.729 0.511 1.00 91.19 184 TYR A N 1
ATOM 1537 C CA . TYR A 1 184 ? 5.145 -9.617 0.974 1.00 91.19 184 TYR A CA 1
ATOM 1538 C C . TYR A 1 184 ? 4.664 -10.498 2.137 1.00 91.19 184 TYR A C 1
ATOM 1540 O O . TYR A 1 184 ? 3.948 -10.020 3.013 1.00 91.19 184 TYR A O 1
ATOM 1548 N N . ASP A 1 185 ? 5.023 -11.786 2.140 1.00 89.06 185 ASP A N 1
ATOM 1549 C CA . ASP A 1 185 ? 4.473 -12.851 3.006 1.00 89.06 185 ASP A CA 1
ATOM 1550 C C . ASP A 1 185 ? 2.991 -13.187 2.781 1.00 89.06 185 ASP A C 1
ATOM 1552 O O . ASP A 1 185 ? 2.472 -14.148 3.369 1.00 89.06 185 ASP A O 1
ATOM 1556 N N . PHE A 1 186 ? 2.313 -12.437 1.911 1.00 91.81 186 PHE A N 1
ATOM 1557 C CA . PHE A 1 186 ? 0.942 -12.679 1.497 1.00 91.81 186 PHE A CA 1
ATOM 1558 C C . PHE A 1 186 ? 0.814 -13.199 0.053 1.00 91.81 186 PHE A C 1
ATOM 1560 O O . PHE A 1 186 ? -0.299 -13.267 -0.475 1.00 91.81 186 PHE A O 1
ATOM 1567 N N . ASP A 1 187 ? 1.911 -13.606 -0.571 1.00 91.56 187 ASP A N 1
ATOM 1568 C CA . ASP A 1 187 ? 2.009 -13.913 -1.996 1.00 91.56 187 ASP A CA 1
ATOM 1569 C C . ASP A 1 187 ? 2.658 -15.285 -2.274 1.00 91.56 187 ASP A C 1
ATOM 1571 O O . ASP A 1 187 ? 3.398 -15.473 -3.240 1.00 91.56 187 ASP A O 1
ATOM 1575 N N . LYS A 1 188 ? 2.377 -16.293 -1.439 1.00 91.75 188 LYS A N 1
ATOM 1576 C CA . LYS A 1 188 ? 2.776 -17.683 -1.733 1.00 91.75 188 LYS A CA 1
ATOM 1577 C C . LYS A 1 188 ? 1.898 -18.256 -2.851 1.00 91.75 188 LYS A C 1
ATOM 1579 O O . LYS A 1 188 ? 0.785 -17.789 -3.070 1.00 91.75 188 LYS A O 1
ATOM 1584 N N . ASP A 1 189 ? 2.328 -19.330 -3.515 1.00 88.00 189 ASP A N 1
ATOM 1585 C CA . ASP A 1 189 ? 1.564 -19.933 -4.627 1.00 88.00 189 ASP A CA 1
ATOM 1586 C C . ASP A 1 189 ? 0.105 -20.273 -4.277 1.00 88.00 189 ASP A C 1
ATOM 1588 O O . ASP A 1 189 ? -0.814 -20.024 -5.060 1.00 88.00 189 ASP A O 1
ATOM 1592 N N . ASP A 1 190 ? -0.128 -20.815 -3.080 1.00 90.06 190 ASP A N 1
ATOM 1593 C CA . ASP A 1 190 ? -1.480 -21.103 -2.591 1.00 90.06 190 ASP A CA 1
ATOM 1594 C C . ASP A 1 190 ? -2.323 -19.838 -2.381 1.00 90.06 190 ASP A C 1
ATOM 1596 O O . ASP A 1 190 ? -3.556 -19.896 -2.452 1.00 90.06 190 ASP A O 1
ATOM 1600 N N . ASP A 1 191 ? -1.677 -18.700 -2.114 1.00 91.31 191 ASP A N 1
ATOM 1601 C CA . ASP A 1 191 ? -2.359 -17.429 -1.917 1.00 91.31 191 ASP A CA 1
ATOM 1602 C C . ASP A 1 191 ? -2.996 -16.944 -3.216 1.00 91.31 191 ASP A C 1
ATOM 1604 O O . ASP A 1 191 ? -4.187 -16.640 -3.211 1.00 91.31 191 ASP A O 1
ATOM 1608 N N . TYR A 1 192 ? -2.271 -16.992 -4.336 1.00 91.44 192 TYR A N 1
ATOM 1609 C CA . TYR A 1 192 ? -2.809 -16.645 -5.658 1.00 91.44 192 TYR A CA 1
ATOM 1610 C C . TYR A 1 192 ? -3.902 -17.608 -6.143 1.00 91.44 192 TYR A C 1
ATOM 1612 O O . TYR A 1 192 ? -4.860 -17.197 -6.802 1.00 91.44 192 TYR A O 1
ATOM 1620 N N . LYS A 1 193 ? -3.762 -18.904 -5.835 1.00 87.50 193 LYS A N 1
ATOM 1621 C CA . LYS A 1 193 ? -4.643 -19.946 -6.384 1.00 87.50 193 LYS A CA 1
ATOM 1622 C C . LYS A 1 193 ? -5.939 -20.120 -5.601 1.00 87.50 193 LYS A C 1
ATOM 1624 O O . LYS A 1 193 ? -6.964 -20.438 -6.204 1.00 87.50 193 LYS A O 1
ATOM 1629 N N . LYS A 1 194 ? -5.897 -19.998 -4.269 1.00 83.69 194 LYS A N 1
ATOM 1630 C CA . LYS A 1 194 ? -6.996 -20.468 -3.404 1.00 83.69 194 LYS A CA 1
ATOM 1631 C C . LYS A 1 194 ? -7.382 -19.519 -2.277 1.00 83.69 194 LYS A C 1
ATOM 1633 O O . LYS A 1 194 ? -8.525 -19.584 -1.835 1.00 83.69 194 LYS A O 1
ATOM 1638 N N . LYS A 1 195 ? -6.461 -18.691 -1.772 1.00 86.00 195 LYS A N 1
ATOM 1639 C CA . LYS A 1 195 ? -6.704 -17.950 -0.519 1.00 86.00 195 LYS A CA 1
ATOM 1640 C C . LYS A 1 195 ? -7.026 -16.476 -0.732 1.00 86.00 195 LYS A C 1
ATOM 1642 O O . LYS A 1 195 ? -7.741 -15.902 0.084 1.00 86.00 195 LYS A O 1
ATOM 1647 N N . ARG A 1 196 ? -6.488 -15.847 -1.780 1.00 91.00 196 ARG A N 1
ATOM 1648 C CA . ARG A 1 196 ? -6.536 -14.393 -1.980 1.00 91.00 196 ARG A CA 1
ATOM 1649 C C . ARG A 1 196 ? -6.824 -14.038 -3.432 1.00 91.00 196 ARG A C 1
ATOM 1651 O O . ARG A 1 196 ? -6.668 -14.851 -4.337 1.00 91.00 196 ARG A O 1
ATOM 1658 N N . ASN A 1 197 ? -7.268 -12.803 -3.638 1.00 93.81 197 ASN A N 1
ATOM 1659 C CA . ASN A 1 197 ? -7.504 -12.253 -4.965 1.00 93.81 197 ASN A CA 1
ATOM 1660 C C . ASN A 1 197 ? -6.506 -11.133 -5.229 1.00 93.81 197 ASN A C 1
ATOM 1662 O O . ASN A 1 197 ? -6.543 -10.100 -4.567 1.00 93.81 197 ASN A O 1
ATOM 1666 N N . PHE A 1 198 ? -5.663 -11.343 -6.231 1.00 96.31 198 PHE A N 1
ATOM 1667 C CA . PHE A 1 198 ? -4.788 -10.323 -6.786 1.00 96.31 198 PHE A CA 1
ATOM 1668 C C . PHE A 1 198 ? -5.396 -9.834 -8.093 1.00 96.31 198 PHE A C 1
ATOM 1670 O O . PHE A 1 198 ? -5.719 -10.633 -8.978 1.00 96.31 198 PHE A O 1
ATOM 1677 N N . ILE A 1 199 ? -5.618 -8.527 -8.190 1.00 95.19 199 ILE A N 1
ATOM 1678 C CA . ILE A 1 199 ? -6.331 -7.910 -9.305 1.00 95.19 199 ILE A CA 1
ATOM 1679 C C . ILE A 1 199 ? -5.494 -6.757 -9.835 1.00 95.19 199 ILE A C 1
ATOM 1681 O O . ILE A 1 199 ? -5.085 -5.877 -9.084 1.00 95.19 199 ILE A O 1
ATOM 1685 N N . ARG A 1 200 ? -5.296 -6.739 -11.152 1.00 93.12 200 ARG A N 1
ATOM 1686 C CA . ARG A 1 200 ? -4.710 -5.616 -11.874 1.00 93.12 200 ARG A CA 1
ATOM 1687 C C . ARG A 1 200 ? -5.775 -4.959 -12.734 1.00 93.12 200 ARG A C 1
ATOM 1689 O O . ARG A 1 200 ? -6.350 -5.597 -13.616 1.00 93.12 200 ARG A O 1
ATOM 1696 N N . LEU A 1 201 ? -6.014 -3.679 -12.487 1.00 92.19 201 LEU A N 1
ATOM 1697 C CA . LEU A 1 201 ? -6.900 -2.864 -13.306 1.00 92.19 201 LEU A CA 1
ATOM 1698 C C . LEU A 1 201 ? -6.086 -2.249 -14.444 1.00 92.19 201 LEU A C 1
ATOM 1700 O O . LEU A 1 201 ? -5.089 -1.573 -14.204 1.00 92.19 201 LEU A O 1
ATOM 1704 N N . VAL A 1 202 ? -6.493 -2.510 -15.683 1.00 87.56 202 VAL A N 1
ATOM 1705 C CA . VAL A 1 202 ? -5.817 -2.012 -16.886 1.00 87.56 202 VAL A CA 1
ATOM 1706 C C . VAL A 1 202 ? -6.808 -1.196 -17.701 1.00 87.56 202 VAL A C 1
ATOM 1708 O O . VAL A 1 202 ? -7.784 -1.746 -18.206 1.00 87.56 202 VAL A O 1
ATOM 1711 N N . SER A 1 203 ? -6.563 0.106 -17.835 1.00 83.56 203 SER A N 1
ATOM 1712 C CA . SER A 1 203 ? -7.400 1.002 -18.637 1.00 83.56 203 SER A CA 1
ATOM 1713 C C . SER A 1 203 ? -6.805 1.214 -20.025 1.00 83.56 203 SER A C 1
ATOM 1715 O O . SER A 1 203 ? -5.604 1.431 -20.165 1.00 83.56 203 SER A O 1
ATOM 1717 N N . ASP A 1 204 ? -7.655 1.172 -21.047 1.00 74.25 204 ASP A N 1
ATOM 1718 C CA . ASP A 1 204 ? -7.303 1.450 -22.444 1.00 74.25 204 ASP A CA 1
ATOM 1719 C C . ASP A 1 204 ? -7.810 2.828 -22.917 1.00 74.25 204 ASP A C 1
ATOM 1721 O O . ASP A 1 204 ? -7.990 3.040 -24.118 1.00 74.25 204 ASP A O 1
ATOM 1725 N N . THR A 1 205 ? -8.046 3.721 -21.938 1.00 71.94 205 THR A N 1
ATOM 1726 C CA . THR A 1 205 ? -8.719 5.039 -21.981 1.00 71.94 205 THR A CA 1
ATOM 1727 C C . THR A 1 205 ? -10.217 5.018 -22.282 1.00 71.94 205 THR A C 1
ATOM 1729 O O . THR A 1 205 ? -10.898 6.004 -22.004 1.00 71.94 205 THR A O 1
ATOM 1732 N N . LYS A 1 206 ? -10.768 3.898 -22.768 1.00 78.25 206 LYS A N 1
ATOM 1733 C CA . LYS A 1 206 ? -12.206 3.741 -23.048 1.00 78.25 206 LYS A CA 1
ATOM 1734 C C . LYS A 1 206 ? -12.890 2.798 -22.062 1.00 78.25 206 LYS A C 1
ATOM 1736 O O . LYS A 1 206 ? -14.042 3.019 -21.696 1.00 78.25 206 LYS A O 1
ATOM 1741 N N . LYS A 1 207 ? -12.208 1.727 -21.659 1.00 83.12 207 LYS A N 1
ATOM 1742 C CA . LYS A 1 207 ? -12.697 0.692 -20.746 1.00 83.12 207 LYS A CA 1
ATOM 1743 C C . LYS A 1 207 ? -11.587 0.253 -19.795 1.00 83.12 207 LYS A C 1
ATOM 1745 O O . LYS A 1 207 ? -10.416 0.186 -20.163 1.00 83.12 207 LYS A O 1
ATOM 1750 N N . THR A 1 208 ? -11.988 -0.132 -18.588 1.00 88.38 208 THR A N 1
ATOM 1751 C CA . THR A 1 208 ? -11.104 -0.787 -17.621 1.00 88.38 208 THR A CA 1
ATOM 1752 C C . THR A 1 208 ? -11.309 -2.293 -17.690 1.00 88.38 208 THR A C 1
ATOM 1754 O O . THR A 1 208 ? -12.413 -2.793 -17.477 1.00 88.38 208 THR A O 1
ATOM 1757 N N . LYS A 1 209 ? -10.236 -3.024 -17.984 1.00 88.69 209 LYS A N 1
ATOM 1758 C CA . LYS A 1 209 ? -10.172 -4.483 -17.905 1.00 88.69 209 LYS A CA 1
ATOM 1759 C C . LYS A 1 209 ? -9.711 -4.895 -16.510 1.00 88.69 209 LYS A C 1
ATOM 1761 O O . LYS A 1 209 ? -8.767 -4.322 -15.966 1.00 88.69 209 LYS A O 1
ATOM 1766 N N . ILE A 1 210 ? -10.383 -5.895 -15.947 1.00 92.56 210 ILE A N 1
ATOM 1767 C CA . ILE A 1 210 ? -10.050 -6.486 -14.649 1.00 92.56 210 ILE A CA 1
ATOM 1768 C C . ILE A 1 210 ? -9.266 -7.769 -14.914 1.00 92.56 210 ILE A C 1
ATOM 1770 O O . ILE A 1 210 ? -9.835 -8.765 -15.360 1.00 92.56 210 ILE A O 1
ATOM 1774 N N . ASN A 1 211 ? -7.965 -7.749 -14.637 1.00 90.94 211 ASN A N 1
ATOM 1775 C CA . ASN A 1 211 ? -7.096 -8.904 -14.824 1.00 90.94 211 ASN A CA 1
ATOM 1776 C C . ASN A 1 211 ? -6.840 -9.574 -13.473 1.00 90.94 211 ASN A C 1
ATOM 1778 O O . ASN A 1 211 ? -6.204 -8.989 -12.597 1.00 90.94 211 ASN A O 1
ATOM 1782 N N . TYR A 1 212 ? -7.317 -10.806 -13.307 1.00 93.38 212 TYR A N 1
ATOM 1783 C CA . TYR A 1 212 ? -7.022 -11.605 -12.119 1.00 93.38 212 TYR A CA 1
ATOM 1784 C C . TYR A 1 212 ? -5.660 -12.278 -12.260 1.00 93.38 212 TYR A C 1
ATOM 1786 O O . TYR A 1 212 ? -5.422 -13.009 -13.220 1.00 93.38 212 TYR A O 1
ATOM 1794 N N . ILE A 1 213 ? -4.793 -12.079 -11.274 1.00 93.25 213 ILE A N 1
ATOM 1795 C CA . ILE A 1 213 ? -3.480 -12.714 -11.206 1.00 93.25 213 ILE A CA 1
ATOM 1796 C C . ILE A 1 213 ? -3.647 -14.029 -10.437 1.00 93.25 213 ILE A C 1
ATOM 1798 O O . ILE A 1 213 ? -3.992 -14.025 -9.255 1.00 93.25 213 ILE A O 1
ATOM 1802 N N . LYS A 1 214 ? -3.483 -15.160 -11.133 1.00 91.75 214 LYS A N 1
ATOM 1803 C CA . LYS A 1 214 ? -3.734 -16.510 -10.588 1.00 91.75 214 LYS A CA 1
ATOM 1804 C C . LYS A 1 214 ? -2.470 -17.282 -10.228 1.00 91.75 214 LYS A C 1
ATOM 1806 O O . LYS A 1 214 ? -2.560 -18.264 -9.494 1.00 91.75 214 LYS A O 1
ATOM 1811 N N . ASN A 1 215 ? -1.316 -16.837 -10.715 1.00 90.31 215 ASN A N 1
ATOM 1812 C CA . ASN A 1 215 ? -0.017 -17.432 -10.428 1.00 90.31 215 ASN A CA 1
ATOM 1813 C C . ASN A 1 215 ? 0.979 -16.335 -10.076 1.00 90.31 215 ASN A C 1
ATOM 1815 O O . ASN A 1 215 ? 0.887 -15.227 -10.606 1.00 90.31 215 ASN A O 1
ATOM 1819 N N . LYS A 1 216 ? 1.958 -16.682 -9.239 1.00 89.00 216 LYS A N 1
ATOM 1820 C CA . LYS A 1 216 ? 3.035 -15.774 -8.853 1.00 89.00 216 LYS A CA 1
ATOM 1821 C C . LYS A 1 216 ? 3.842 -15.289 -10.065 1.00 89.00 216 LYS A C 1
ATOM 1823 O O . LYS A 1 216 ? 4.103 -14.101 -10.169 1.00 89.00 216 LYS A O 1
ATOM 1828 N N . ASP A 1 217 ? 4.105 -16.176 -11.027 1.00 86.38 217 ASP A N 1
ATOM 1829 C CA .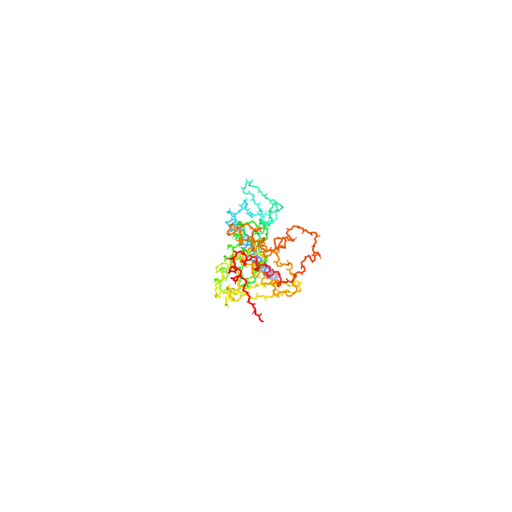 ASP A 1 217 ? 4.825 -15.868 -12.276 1.00 86.38 217 ASP A CA 1
ATOM 1830 C C . ASP A 1 217 ? 4.105 -14.870 -13.205 1.00 86.38 217 ASP A C 1
ATOM 1832 O O . ASP A 1 217 ? 4.707 -14.357 -14.151 1.00 86.38 217 ASP A O 1
ATOM 1836 N N . ASP A 1 218 ? 2.802 -14.647 -12.997 1.00 87.69 218 ASP A N 1
ATOM 1837 C CA . ASP A 1 218 ? 2.023 -13.650 -13.740 1.00 87.69 218 ASP A CA 1
ATOM 1838 C C . ASP A 1 218 ? 2.027 -12.275 -13.037 1.00 87.69 218 ASP A C 1
ATOM 1840 O O . ASP A 1 218 ? 1.541 -11.288 -13.604 1.00 87.69 218 ASP A O 1
ATOM 1844 N N . ASP A 1 219 ? 2.576 -12.196 -11.821 1.00 92.44 219 ASP A N 1
ATOM 1845 C CA . ASP A 1 219 ? 2.826 -10.955 -11.096 1.00 92.44 219 ASP A CA 1
ATOM 1846 C C . ASP A 1 219 ? 4.290 -10.507 -11.212 1.00 92.44 219 ASP A C 1
ATOM 1848 O O . ASP A 1 219 ? 5.146 -11.262 -11.661 1.00 92.44 219 ASP A O 1
ATOM 1852 N N . PHE A 1 220 ? 4.582 -9.274 -10.794 1.00 91.94 220 PHE A N 1
ATOM 1853 C CA . PHE A 1 220 ? 5.959 -8.780 -10.684 1.00 91.94 220 PHE A CA 1
ATOM 1854 C C . PHE A 1 220 ? 6.443 -8.790 -9.230 1.00 91.94 220 PHE A C 1
ATOM 1856 O O . PHE A 1 220 ? 5.685 -8.484 -8.301 1.00 91.94 220 PHE A O 1
ATOM 1863 N N . GLU A 1 221 ? 7.723 -9.095 -9.034 1.00 90.75 221 GLU A N 1
ATOM 1864 C CA . GLU A 1 221 ? 8.401 -9.074 -7.734 1.00 90.75 221 GLU A CA 1
ATOM 1865 C C . GLU A 1 221 ? 9.178 -7.773 -7.522 1.00 90.75 221 GLU A C 1
ATOM 1867 O O . GLU A 1 221 ? 9.389 -7.348 -6.389 1.00 90.75 221 GLU A O 1
ATOM 1872 N N . THR A 1 222 ? 9.575 -7.099 -8.606 1.00 93.19 222 THR A N 1
ATOM 1873 C CA . THR A 1 222 ? 10.383 -5.876 -8.529 1.00 93.19 222 THR A CA 1
ATOM 1874 C C . THR A 1 222 ? 9.774 -4.710 -9.300 1.00 93.19 222 THR A C 1
ATOM 1876 O O . THR A 1 222 ? 9.058 -4.876 -10.291 1.00 93.19 222 THR A O 1
ATOM 1879 N N . SER A 1 223 ? 10.127 -3.483 -8.899 1.00 92.94 223 SER A N 1
ATOM 1880 C CA . SER A 1 223 ? 9.783 -2.282 -9.671 1.00 92.94 223 SER A CA 1
ATOM 1881 C C . SER A 1 223 ? 10.360 -2.334 -11.088 1.00 92.94 223 SER A C 1
ATOM 1883 O O . SER A 1 223 ? 9.761 -1.778 -12.004 1.00 92.94 223 SER A O 1
ATOM 1885 N N . TYR A 1 224 ? 11.491 -3.015 -11.292 1.00 95.25 224 TYR A N 1
ATOM 1886 C CA . TYR A 1 224 ? 12.073 -3.201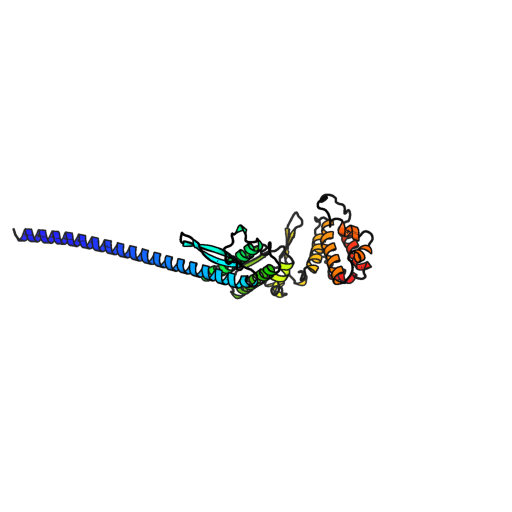 -12.619 1.00 95.25 224 TYR A CA 1
ATOM 1887 C C . TYR A 1 224 ? 11.220 -4.126 -13.494 1.00 95.25 224 TYR A C 1
ATOM 1889 O O . TYR A 1 224 ? 10.882 -3.764 -14.618 1.00 95.25 224 TYR A O 1
ATOM 1897 N N . GLU A 1 225 ? 10.802 -5.276 -12.965 1.00 94.31 225 GLU A N 1
ATOM 1898 C CA . GLU A 1 225 ? 9.869 -6.184 -13.643 1.00 94.31 225 GLU A CA 1
ATOM 1899 C C . GLU A 1 225 ? 8.546 -5.501 -13.975 1.00 94.31 225 GLU A C 1
ATOM 1901 O O . GLU A 1 225 ? 8.022 -5.684 -15.073 1.00 94.31 225 GLU A O 1
ATOM 1906 N N . SER A 1 226 ? 8.030 -4.648 -13.083 1.00 94.12 226 SER A N 1
ATOM 1907 C CA . SER A 1 226 ? 6.786 -3.913 -13.336 1.00 94.12 226 SER A CA 1
ATOM 1908 C C . SER A 1 226 ? 6.821 -3.107 -14.645 1.00 94.12 226 SER A C 1
ATOM 1910 O O . SER A 1 226 ? 5.813 -3.069 -15.350 1.00 94.12 226 SER A O 1
ATOM 1912 N N . LEU A 1 227 ? 7.985 -2.560 -15.031 1.00 95.31 227 LEU A N 1
ATOM 1913 C CA . LEU A 1 227 ? 8.168 -1.836 -16.295 1.00 95.31 227 LEU A CA 1
ATOM 1914 C C . LEU A 1 227 ? 8.035 -2.767 -17.504 1.00 95.31 227 LEU A C 1
ATOM 1916 O O . LEU A 1 227 ? 7.450 -2.396 -18.521 1.00 95.31 227 LEU A O 1
ATOM 1920 N N . TRP A 1 228 ? 8.555 -3.991 -17.395 1.00 95.31 228 TRP A N 1
ATOM 1921 C CA . TRP A 1 228 ? 8.417 -5.012 -18.432 1.00 95.31 228 TRP A CA 1
ATOM 1922 C C . TRP A 1 228 ? 6.963 -5.475 -18.578 1.00 95.31 228 TRP A C 1
ATOM 1924 O O . TRP A 1 228 ? 6.461 -5.645 -19.689 1.00 95.31 228 TRP A O 1
ATOM 1934 N N . HIS A 1 229 ? 6.239 -5.620 -17.466 1.00 91.44 229 HIS A N 1
ATOM 1935 C CA . HIS A 1 229 ? 4.798 -5.867 -17.514 1.00 91.44 229 HIS A CA 1
ATOM 1936 C C . HIS A 1 229 ? 4.035 -4.692 -18.143 1.00 91.44 229 HIS A C 1
ATOM 1938 O O . HIS A 1 229 ? 3.101 -4.923 -18.910 1.00 91.44 229 HIS A O 1
ATOM 1944 N N . GLU A 1 230 ? 4.426 -3.452 -17.842 1.00 91.00 230 GLU A N 1
ATOM 1945 C CA . GLU A 1 230 ? 3.828 -2.245 -18.416 1.00 91.00 230 GLU A CA 1
ATOM 1946 C C . GLU A 1 230 ? 3.967 -2.236 -19.943 1.00 91.00 230 GLU A C 1
ATOM 1948 O O . GLU A 1 230 ? 2.954 -2.126 -20.634 1.00 91.00 230 GLU A O 1
ATOM 1953 N N . ILE A 1 231 ? 5.169 -2.462 -20.494 1.00 93.31 231 ILE A N 1
ATOM 1954 C CA . ILE A 1 231 ? 5.345 -2.516 -21.957 1.00 93.31 231 ILE A CA 1
ATOM 1955 C C . ILE A 1 231 ? 4.556 -3.662 -22.599 1.00 93.31 231 ILE A C 1
ATOM 1957 O O . ILE A 1 231 ? 3.968 -3.461 -23.658 1.00 93.31 231 ILE A O 1
ATOM 1961 N N . ASN A 1 232 ? 4.471 -4.831 -21.953 1.00 91.00 232 ASN A N 1
ATOM 1962 C CA . ASN A 1 232 ? 3.685 -5.966 -22.448 1.00 91.00 232 ASN A CA 1
ATOM 1963 C C . ASN A 1 232 ? 2.187 -5.626 -22.527 1.00 91.00 232 ASN A C 1
ATOM 1965 O O . ASN A 1 232 ? 1.508 -5.980 -23.492 1.00 91.00 232 ASN A O 1
ATOM 1969 N N . ILE A 1 233 ? 1.664 -4.925 -21.517 1.00 88.75 233 ILE A N 1
ATOM 1970 C CA . ILE A 1 233 ? 0.274 -4.462 -21.488 1.00 88.75 233 ILE A CA 1
ATOM 1971 C C . ILE A 1 233 ? 0.047 -3.406 -22.574 1.00 88.75 233 ILE A C 1
ATOM 1973 O O . ILE A 1 233 ? -0.862 -3.557 -23.391 1.00 88.75 233 ILE A O 1
ATOM 1977 N N . LEU A 1 234 ? 0.885 -2.366 -22.617 1.00 89.50 234 LEU A N 1
ATOM 1978 C CA . LEU A 1 234 ? 0.781 -1.278 -23.592 1.00 89.50 234 LEU A CA 1
ATOM 1979 C C . LEU A 1 234 ? 0.862 -1.803 -25.028 1.00 89.50 234 LEU A C 1
ATOM 1981 O O . LEU A 1 234 ? 0.111 -1.345 -25.889 1.00 89.50 234 LEU A O 1
ATOM 1985 N N . PHE A 1 235 ? 1.708 -2.803 -25.283 1.00 90.88 235 PHE A N 1
ATOM 1986 C CA . PHE A 1 235 ? 1.818 -3.453 -26.584 1.00 90.88 235 PHE A CA 1
ATOM 1987 C C . PHE A 1 235 ? 0.489 -4.100 -27.006 1.00 90.88 235 PHE A C 1
ATOM 1989 O O . PHE A 1 235 ? -0.043 -3.779 -28.069 1.00 90.88 235 PHE A O 1
ATOM 1996 N N . LYS A 1 236 ? -0.114 -4.907 -26.120 1.00 88.00 236 LYS A N 1
ATOM 1997 C CA . LYS A 1 236 ? -1.357 -5.663 -26.372 1.00 88.00 236 LYS A CA 1
ATOM 1998 C C . LYS A 1 236 ? -2.625 -4.804 -26.478 1.00 88.00 236 LYS A C 1
ATOM 2000 O O . LYS A 1 236 ? -3.619 -5.243 -27.054 1.00 88.00 236 LYS A O 1
ATOM 2005 N N . LEU A 1 237 ? -2.640 -3.595 -25.916 1.00 85.62 237 LEU A N 1
ATOM 2006 C CA . LEU A 1 237 ? -3.813 -2.713 -25.949 1.00 85.62 237 LEU A CA 1
ATOM 2007 C C . LEU A 1 237 ? -3.964 -2.011 -27.303 1.00 85.62 237 LEU A C 1
ATOM 2009 O O . LEU A 1 237 ? -3.340 -0.981 -27.529 1.00 85.62 237 LEU A O 1
ATOM 2013 N N . SER A 1 238 ? -4.819 -2.507 -28.197 1.00 80.94 238 SER A N 1
ATOM 2014 C CA . SER A 1 238 ? -4.978 -1.960 -29.559 1.00 80.94 238 SER A CA 1
ATOM 2015 C C . SER A 1 238 ? -5.276 -0.452 -29.633 1.00 80.94 238 SER A C 1
ATOM 2017 O O . SER A 1 238 ? -4.833 0.197 -30.572 1.00 80.94 238 SER A O 1
ATOM 2019 N N . SER A 1 239 ? -5.968 0.130 -28.646 1.00 80.31 239 SER A N 1
ATOM 2020 C CA . SER A 1 239 ? -6.277 1.571 -28.589 1.00 80.31 239 SER A CA 1
ATOM 2021 C C . SER A 1 239 ? -5.145 2.456 -28.051 1.00 80.31 239 SER A C 1
ATOM 2023 O O . SER A 1 239 ? -5.270 3.679 -28.075 1.00 80.31 239 SER A O 1
ATOM 2025 N N . CYS A 1 240 ? -4.066 1.870 -27.529 1.00 81.44 240 CYS A N 1
ATOM 2026 C CA . CYS A 1 240 ? -2.971 2.610 -26.907 1.00 81.44 240 CYS A CA 1
ATOM 2027 C C . CYS A 1 240 ? -2.038 3.226 -27.962 1.00 81.44 240 CYS A C 1
ATOM 2029 O O . CYS A 1 240 ? -1.576 2.528 -28.868 1.00 81.44 240 CYS A O 1
ATOM 2031 N N . ASN A 1 241 ? -1.728 4.517 -27.806 1.00 85.50 241 ASN A N 1
ATOM 2032 C CA . ASN A 1 241 ? -0.775 5.224 -28.659 1.00 85.50 241 ASN A CA 1
ATOM 2033 C C . ASN A 1 241 ? 0.635 4.590 -28.527 1.00 85.50 241 ASN A C 1
ATOM 2035 O O . ASN A 1 241 ? 1.129 4.468 -27.399 1.00 85.50 241 ASN A O 1
ATOM 2039 N N . PRO A 1 242 ? 1.311 4.219 -29.638 1.00 88.06 242 PRO A N 1
ATOM 2040 C CA . PRO A 1 242 ? 2.659 3.641 -29.617 1.00 88.06 242 PRO A CA 1
ATOM 2041 C C . PRO A 1 242 ? 3.692 4.437 -28.801 1.00 88.06 242 PRO A C 1
ATOM 2043 O O . PRO A 1 242 ? 4.574 3.842 -28.182 1.00 88.06 242 PRO A O 1
ATOM 2046 N N . VAL A 1 243 ? 3.565 5.767 -28.729 1.00 86.31 243 VAL A N 1
ATOM 2047 C CA . VAL A 1 243 ? 4.436 6.658 -27.941 1.00 86.31 243 VAL A CA 1
ATOM 2048 C C . VAL A 1 243 ? 4.486 6.278 -26.458 1.00 86.31 243 VAL A C 1
ATOM 2050 O O . VAL A 1 243 ? 5.528 6.453 -25.822 1.00 86.31 243 VAL A O 1
ATOM 2053 N N . MET A 1 244 ? 3.410 5.712 -25.899 1.00 87.19 244 MET A N 1
ATOM 2054 C CA . MET A 1 244 ? 3.363 5.331 -24.482 1.00 87.19 244 MET A CA 1
ATOM 2055 C C . MET A 1 244 ? 4.401 4.261 -24.117 1.00 87.19 244 MET A C 1
ATOM 2057 O O . MET A 1 244 ? 4.814 4.198 -22.964 1.00 87.19 244 MET A O 1
ATOM 2061 N N . LEU A 1 245 ? 4.881 3.466 -25.083 1.00 91.12 245 LEU A N 1
ATOM 2062 C CA . LEU A 1 245 ? 5.938 2.469 -24.869 1.00 91.12 245 LEU A CA 1
ATOM 2063 C C . LEU A 1 245 ? 7.296 3.106 -24.533 1.00 91.12 245 LEU A C 1
ATOM 2065 O O . LEU A 1 245 ? 8.106 2.504 -23.828 1.00 91.12 245 LEU A O 1
ATOM 2069 N N . LEU A 1 246 ? 7.558 4.328 -25.010 1.00 91.75 246 LEU A N 1
ATOM 2070 C CA . LEU A 1 246 ? 8.890 4.933 -24.938 1.00 91.75 246 LEU A CA 1
ATOM 2071 C C . LEU A 1 246 ? 9.335 5.225 -23.503 1.00 91.75 246 LEU A C 1
ATOM 2073 O O . LEU A 1 246 ? 10.508 5.047 -23.178 1.00 91.75 246 LEU A O 1
ATOM 2077 N N . ASN A 1 247 ? 8.419 5.669 -22.640 1.00 91.25 247 ASN A N 1
ATOM 2078 C CA . ASN A 1 247 ? 8.747 6.023 -21.261 1.00 91.25 247 ASN A CA 1
ATOM 2079 C C . ASN A 1 247 ? 9.184 4.808 -20.415 1.00 91.25 247 ASN A C 1
ATOM 2081 O O . ASN A 1 247 ? 10.294 4.843 -19.875 1.00 91.25 247 ASN A O 1
ATOM 2085 N N . PRO A 1 248 ? 8.397 3.719 -20.308 1.00 93.88 248 PRO A N 1
ATOM 2086 C CA . PRO A 1 248 ? 8.843 2.528 -19.593 1.00 93.88 248 PRO A CA 1
ATOM 2087 C C . PRO A 1 248 ? 10.088 1.898 -20.232 1.00 93.88 248 PRO A C 1
ATOM 2089 O O . PRO A 1 248 ? 10.998 1.523 -19.497 1.00 93.88 248 PRO A O 1
ATOM 2092 N N . MET A 1 249 ? 10.224 1.882 -21.567 1.00 95.56 249 MET A N 1
ATOM 2093 C CA . MET A 1 249 ? 11.458 1.421 -22.230 1.00 95.56 249 MET A CA 1
ATOM 2094 C C . MET A 1 249 ? 12.682 2.243 -21.827 1.00 95.56 249 MET A C 1
ATOM 2096 O O . MET A 1 249 ? 13.720 1.675 -21.490 1.00 95.56 249 MET A O 1
ATOM 2100 N N . ARG A 1 250 ? 12.572 3.577 -21.789 1.00 94.00 250 ARG A N 1
ATOM 2101 C CA . ARG A 1 250 ? 13.657 4.458 -21.335 1.00 94.00 250 ARG A CA 1
ATOM 2102 C C . ARG A 1 250 ? 14.085 4.118 -19.910 1.00 94.00 250 ARG A C 1
ATOM 2104 O O . ARG A 1 250 ? 15.283 3.982 -19.668 1.00 94.00 250 ARG A O 1
ATOM 2111 N N . ARG A 1 251 ? 13.119 3.938 -19.000 1.00 94.94 251 ARG A N 1
ATOM 2112 C CA . ARG A 1 251 ? 13.367 3.551 -17.600 1.00 94.94 251 ARG A CA 1
ATOM 2113 C C . ARG A 1 251 ? 14.031 2.177 -17.512 1.00 94.94 251 ARG A C 1
ATOM 2115 O O . ARG A 1 251 ? 14.979 2.015 -16.754 1.00 94.94 251 ARG A O 1
ATOM 2122 N N . ILE A 1 252 ? 13.609 1.218 -18.339 1.00 96.94 252 ILE A N 1
ATOM 2123 C CA . ILE A 1 252 ? 14.239 -0.104 -18.429 1.00 96.94 252 ILE A CA 1
ATOM 2124 C C . ILE A 1 252 ? 15.711 0.016 -18.843 1.00 96.94 252 ILE A C 1
ATOM 2126 O O . ILE A 1 252 ? 16.570 -0.570 -18.181 1.00 96.94 252 ILE A O 1
ATOM 2130 N N . VAL A 1 253 ? 16.018 0.771 -19.906 1.00 95.81 253 VAL A N 1
ATOM 2131 C CA . VAL A 1 253 ? 17.409 0.974 -20.353 1.00 95.81 253 VAL A CA 1
ATOM 2132 C C . VAL A 1 253 ? 18.217 1.690 -19.280 1.00 95.81 253 VAL A C 1
ATOM 2134 O O . VAL A 1 253 ? 19.351 1.303 -19.007 1.00 95.81 253 VAL A O 1
ATOM 2137 N N . GLU A 1 254 ? 17.662 2.729 -18.663 1.00 95.00 254 GLU A N 1
ATOM 2138 C CA . GLU A 1 254 ? 18.333 3.478 -17.604 1.00 95.00 254 GLU A CA 1
ATOM 2139 C C . GLU A 1 254 ? 18.693 2.567 -16.424 1.00 95.00 254 GLU A C 1
ATOM 2141 O O . GLU A 1 254 ? 19.855 2.523 -16.022 1.00 95.00 254 GLU A O 1
ATOM 2146 N N . THR A 1 255 ? 17.737 1.790 -15.909 1.00 95.56 255 THR A N 1
ATOM 2147 C CA . THR A 1 255 ? 17.984 0.848 -14.810 1.00 95.56 255 THR A CA 1
ATOM 2148 C C . THR A 1 255 ? 18.991 -0.229 -15.214 1.00 95.56 255 THR A C 1
ATOM 2150 O O . THR A 1 255 ? 19.944 -0.472 -14.474 1.00 95.56 255 THR A O 1
ATOM 2153 N N . TYR A 1 256 ? 18.839 -0.827 -16.401 1.00 95.94 256 TYR A N 1
ATOM 2154 C CA . TYR A 1 256 ? 19.751 -1.856 -16.906 1.00 95.94 256 TYR A CA 1
ATOM 2155 C C . TYR A 1 256 ? 21.188 -1.336 -17.031 1.00 95.94 256 TYR A C 1
ATOM 2157 O O . TYR A 1 256 ? 22.135 -1.966 -16.560 1.00 95.94 256 TYR A O 1
ATOM 2165 N N . THR A 1 257 ? 21.363 -0.165 -17.643 1.00 95.31 257 THR A N 1
ATOM 2166 C CA . THR A 1 257 ? 22.691 0.411 -17.886 1.00 95.31 257 THR A CA 1
ATOM 2167 C C . THR A 1 257 ? 23.354 0.879 -16.598 1.00 95.31 257 THR A C 1
ATOM 2169 O O . THR A 1 257 ? 24.537 0.600 -16.417 1.00 95.31 257 THR A O 1
ATOM 2172 N N . LYS A 1 258 ? 22.603 1.482 -15.661 1.00 95.44 258 LYS A N 1
ATOM 2173 C CA . LYS A 1 258 ? 23.114 1.818 -14.321 1.00 95.44 258 LYS A CA 1
ATOM 2174 C C . LYS A 1 258 ? 23.602 0.579 -13.572 1.00 95.44 258 LYS A C 1
ATOM 2176 O O . LYS A 1 258 ? 24.709 0.604 -13.046 1.00 95.44 258 LYS A O 1
ATOM 2181 N N . PHE A 1 259 ? 22.815 -0.499 -13.559 1.00 94.44 259 PHE A N 1
ATOM 2182 C CA . PHE A 1 259 ? 23.177 -1.732 -12.854 1.00 94.44 259 PHE A CA 1
ATOM 2183 C C . PHE A 1 259 ? 24.437 -2.394 -13.432 1.00 94.44 259 PHE A C 1
ATOM 2185 O O . PHE A 1 259 ? 25.270 -2.894 -12.686 1.00 94.44 259 PHE A O 1
ATOM 2192 N N . ASN A 1 260 ? 24.609 -2.348 -14.755 1.00 93.56 260 ASN A N 1
ATOM 2193 C CA . ASN A 1 260 ? 25.755 -2.952 -15.437 1.00 93.56 260 ASN A CA 1
ATOM 2194 C C . ASN A 1 260 ? 26.944 -1.987 -15.644 1.00 93.56 260 ASN A C 1
ATOM 2196 O O . ASN A 1 260 ? 27.903 -2.329 -16.331 1.00 93.56 260 ASN A O 1
ATOM 2200 N N . GLY A 1 261 ? 26.901 -0.773 -15.084 1.00 92.44 261 GLY A N 1
ATOM 2201 C CA . GLY A 1 261 ? 28.007 0.191 -15.165 1.00 92.44 261 GLY A CA 1
ATOM 2202 C C . GLY A 1 261 ? 28.220 0.829 -16.546 1.00 92.44 261 GLY A C 1
ATOM 2203 O O . GLY A 1 261 ? 29.299 1.352 -16.829 1.00 92.44 261 GLY A O 1
ATOM 2204 N N . PHE A 1 262 ? 27.209 0.821 -17.417 1.00 89.62 262 PHE A N 1
ATOM 2205 C CA . PHE A 1 262 ? 27.268 1.442 -18.742 1.00 89.62 262 PHE A CA 1
ATOM 2206 C C . PHE A 1 262 ? 26.604 2.824 -18.754 1.00 89.62 262 PHE A C 1
ATOM 2208 O O . PHE A 1 262 ? 25.643 3.092 -18.035 1.00 89.62 262 PHE A O 1
ATOM 2215 N N . LYS A 1 263 ? 27.056 3.713 -19.647 1.00 91.50 263 LYS A N 1
ATOM 2216 C CA . LYS A 1 263 ? 26.326 4.957 -19.942 1.00 91.50 263 LYS A CA 1
ATOM 2217 C C . LYS A 1 263 ? 25.141 4.653 -20.860 1.00 91.50 263 LYS A C 1
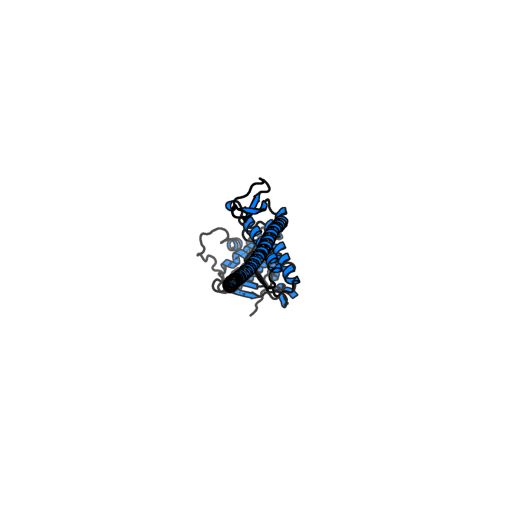ATOM 2219 O O . LYS A 1 263 ? 25.346 4.113 -21.946 1.00 91.50 263 LYS A O 1
ATOM 2224 N N . GLN A 1 264 ? 23.937 5.094 -20.490 1.00 91.81 264 GLN A N 1
ATOM 2225 C CA . GLN A 1 264 ? 22.711 4.937 -21.293 1.00 91.81 264 GLN A CA 1
ATOM 2226 C C . GLN A 1 264 ? 22.894 5.369 -22.756 1.00 91.81 264 GLN A C 1
ATOM 2228 O O . GLN A 1 264 ? 22.511 4.646 -23.674 1.00 91.81 264 GLN A O 1
ATOM 2233 N N . ARG A 1 265 ? 23.552 6.514 -22.984 1.00 90.56 265 ARG A N 1
ATOM 2234 C CA . ARG A 1 265 ? 23.847 7.019 -24.332 1.00 90.56 265 ARG A CA 1
ATOM 2235 C C . ARG A 1 265 ? 24.641 6.017 -25.172 1.00 90.56 265 ARG A C 1
ATOM 2237 O O . ARG A 1 265 ? 24.321 5.856 -26.341 1.00 90.56 265 ARG A O 1
ATOM 2244 N N . ASN A 1 266 ? 25.634 5.346 -24.583 1.00 91.81 266 ASN A N 1
ATOM 2245 C CA . ASN A 1 266 ? 26.475 4.372 -25.286 1.00 91.81 266 ASN A CA 1
ATOM 2246 C C . ASN A 1 266 ? 25.687 3.108 -25.645 1.00 91.81 266 ASN A C 1
ATOM 2248 O O . ASN A 1 266 ? 25.927 2.516 -26.692 1.00 91.81 266 ASN A O 1
ATOM 2252 N N . PHE A 1 267 ? 24.756 2.701 -24.778 1.00 94.06 267 PHE A N 1
ATOM 2253 C CA . PHE A 1 267 ? 23.872 1.570 -25.042 1.00 94.06 267 PHE A CA 1
ATOM 2254 C C . PHE A 1 267 ? 22.953 1.870 -26.235 1.00 94.06 267 PHE A C 1
ATOM 2256 O O . PHE A 1 267 ? 22.904 1.090 -27.184 1.00 94.06 267 PHE A O 1
ATOM 2263 N N . LEU A 1 268 ? 22.291 3.033 -26.222 1.00 93.56 268 LEU A N 1
ATOM 2264 C CA . LEU A 1 268 ? 21.334 3.430 -27.258 1.00 93.56 268 LEU A CA 1
ATOM 2265 C C . LEU A 1 268 ? 21.995 3.823 -28.585 1.00 93.56 268 LEU A C 1
ATOM 2267 O O . LEU A 1 268 ? 21.435 3.554 -29.640 1.00 93.56 268 LEU A O 1
ATOM 2271 N N . SER A 1 269 ? 23.179 4.445 -28.575 1.00 92.19 269 SER A N 1
ATOM 2272 C CA . SER A 1 269 ? 23.824 4.954 -29.797 1.00 92.19 269 SER A CA 1
ATOM 2273 C C . SER A 1 269 ? 24.298 3.872 -30.769 1.00 92.19 269 SER A C 1
ATOM 2275 O O . SER A 1 269 ? 24.716 4.205 -31.873 1.00 92.19 269 SER A O 1
ATOM 2277 N N . LYS A 1 270 ? 24.269 2.592 -30.376 1.00 91.94 270 LYS A N 1
ATOM 2278 C CA . LYS A 1 270 ? 24.572 1.473 -31.281 1.00 91.94 270 LYS A CA 1
ATOM 2279 C C . LYS A 1 270 ? 23.475 1.237 -32.323 1.00 91.94 270 LYS A C 1
ATOM 2281 O O . LYS A 1 270 ? 23.739 0.647 -33.371 1.00 91.94 270 LYS A O 1
ATOM 2286 N N . VAL A 1 271 ? 22.258 1.701 -32.048 1.00 93.94 271 VAL A N 1
ATOM 2287 C CA . VAL A 1 271 ? 21.154 1.725 -33.008 1.00 93.94 271 VAL A CA 1
ATOM 2288 C C . VAL A 1 271 ? 20.988 3.162 -33.489 1.00 93.94 271 VAL A C 1
ATOM 2290 O O . VAL A 1 271 ? 20.870 4.095 -32.689 1.00 93.94 271 VAL A O 1
ATOM 2293 N N . GLU A 1 272 ? 21.026 3.356 -34.805 1.00 90.81 272 GLU A N 1
ATOM 2294 C CA . GLU A 1 272 ? 20.965 4.688 -35.399 1.00 90.81 272 GLU A CA 1
ATOM 2295 C C . GLU A 1 272 ? 19.654 5.390 -35.014 1.00 90.81 272 GLU A C 1
ATOM 2297 O O . GLU A 1 272 ? 18.568 4.817 -35.073 1.00 90.81 272 GLU A O 1
ATOM 2302 N N . GLY A 1 273 ? 19.754 6.633 -34.541 1.00 86.75 273 GLY A N 1
ATOM 2303 C CA . GLY A 1 273 ? 18.595 7.423 -34.117 1.00 86.75 273 GLY A CA 1
ATOM 2304 C C . GLY A 1 273 ? 17.949 7.007 -32.787 1.00 86.75 273 GLY A C 1
ATOM 2305 O O . GLY A 1 273 ? 17.232 7.827 -32.212 1.00 86.75 273 GLY A O 1
ATOM 2306 N N . ALA A 1 274 ? 18.241 5.824 -32.227 1.00 89.81 274 ALA A N 1
ATOM 2307 C CA . ALA A 1 274 ? 17.561 5.303 -31.033 1.00 89.81 274 ALA A CA 1
ATOM 2308 C C . ALA A 1 274 ? 17.728 6.201 -29.796 1.00 89.81 274 ALA A C 1
ATOM 2310 O O . ALA A 1 274 ? 16.775 6.437 -29.056 1.00 89.81 274 ALA A O 1
ATOM 2311 N N . ASN A 1 275 ? 18.913 6.782 -29.584 1.00 88.56 275 ASN A N 1
ATOM 2312 C CA . ASN A 1 275 ? 19.114 7.695 -28.454 1.00 88.56 275 ASN A CA 1
ATOM 2313 C C . ASN A 1 275 ? 18.229 8.948 -28.545 1.00 88.56 275 ASN A C 1
ATOM 2315 O O . ASN A 1 275 ? 17.727 9.412 -27.528 1.00 88.56 275 ASN A O 1
ATOM 2319 N N . LYS A 1 276 ? 18.035 9.512 -29.743 1.00 86.62 276 LYS A N 1
ATOM 2320 C CA . LYS A 1 276 ? 17.110 10.640 -29.919 1.00 86.62 276 LYS A CA 1
ATOM 2321 C C . LYS A 1 276 ? 15.678 10.150 -29.735 1.00 86.62 276 LYS A C 1
ATOM 2323 O O . LYS A 1 276 ? 14.934 10.751 -28.976 1.00 86.62 276 LYS A O 1
ATOM 2328 N N . PHE A 1 277 ? 15.357 9.017 -30.353 1.00 86.38 277 PHE A N 1
ATOM 2329 C CA . PHE A 1 277 ? 14.049 8.378 -30.347 1.00 86.38 277 PHE A CA 1
ATOM 2330 C C . PHE A 1 277 ? 13.470 8.142 -28.946 1.00 86.38 277 PHE A C 1
ATOM 2332 O O . PHE A 1 277 ? 12.383 8.618 -28.632 1.00 86.38 277 PHE A O 1
ATOM 2339 N N . PHE A 1 278 ? 14.217 7.478 -28.063 1.00 86.19 278 PHE A N 1
ATOM 2340 C CA . PHE A 1 278 ? 13.741 7.214 -26.705 1.00 86.19 278 PHE A CA 1
ATOM 2341 C C . PHE A 1 278 ? 13.677 8.474 -25.834 1.00 86.19 278 PHE A C 1
ATOM 2343 O O . PHE A 1 278 ? 13.024 8.441 -24.796 1.00 86.19 278 PHE A O 1
ATOM 2350 N N . ASN A 1 279 ? 14.294 9.589 -26.237 1.00 82.44 279 ASN A N 1
ATOM 2351 C CA . ASN A 1 279 ? 14.343 10.836 -25.466 1.00 82.44 279 ASN A CA 1
ATOM 2352 C C . ASN A 1 279 ? 13.468 11.969 -26.038 1.00 82.44 279 ASN A C 1
ATOM 2354 O O . ASN A 1 279 ? 13.406 13.024 -25.418 1.00 82.44 279 ASN A O 1
ATOM 2358 N N . VAL A 1 280 ? 12.766 11.777 -27.169 1.00 68.75 280 VAL A N 1
ATOM 2359 C CA . VAL A 1 280 ? 11.993 12.855 -27.837 1.00 68.75 280 VAL A CA 1
ATOM 2360 C C . VAL A 1 280 ? 10.998 13.533 -26.885 1.00 68.75 280 VAL A C 1
ATOM 2362 O O . VAL A 1 280 ? 10.882 14.749 -26.900 1.00 68.75 280 VAL A O 1
ATOM 2365 N N . ASN A 1 281 ? 10.377 12.765 -25.984 1.00 62.03 281 ASN A N 1
ATOM 2366 C CA . ASN A 1 281 ? 9.364 13.262 -25.044 1.00 62.03 281 ASN A CA 1
ATOM 2367 C C . ASN A 1 281 ? 9.854 13.287 -23.582 1.00 62.03 281 ASN A C 1
ATOM 2369 O O . ASN A 1 281 ? 9.060 13.097 -22.665 1.00 62.03 281 ASN A O 1
ATOM 2373 N N . SER A 1 282 ? 11.166 13.408 -23.330 1.00 57.34 282 SER A N 1
ATOM 2374 C CA . SER A 1 282 ? 11.698 13.504 -21.955 1.00 57.34 282 SER A CA 1
ATOM 2375 C C . SER A 1 282 ? 11.820 14.943 -21.436 1.00 57.34 282 SER A C 1
ATOM 2377 O O . SER A 1 282 ? 11.977 15.131 -20.232 1.00 57.34 282 SER A O 1
ATOM 2379 N N . HIS A 1 283 ? 11.748 15.948 -22.319 1.00 50.62 283 HIS A N 1
ATOM 2380 C CA . HIS A 1 283 ? 11.899 17.371 -21.996 1.00 50.62 283 HIS A CA 1
ATOM 2381 C C . HIS A 1 283 ? 10.894 18.227 -22.793 1.00 50.62 283 HIS A C 1
ATOM 2383 O O . HIS A 1 283 ? 11.233 18.727 -23.859 1.00 50.62 283 HIS A O 1
ATOM 2389 N N . GLY A 1 284 ? 9.665 18.398 -22.294 1.00 47.41 284 GLY A N 1
ATOM 2390 C CA . GLY A 1 284 ? 8.702 19.359 -22.854 1.00 47.41 284 GLY A CA 1
ATOM 2391 C C . GLY A 1 284 ? 7.241 19.026 -22.545 1.00 47.41 284 GLY A C 1
ATOM 2392 O O . GLY A 1 284 ? 6.809 17.900 -22.761 1.00 47.41 284 GLY A O 1
ATOM 2393 N N . ILE A 1 285 ? 6.499 20.017 -22.039 1.00 46.62 285 ILE A N 1
ATOM 2394 C CA . ILE A 1 285 ? 5.030 20.015 -21.869 1.00 46.62 285 ILE A CA 1
ATOM 2395 C C . ILE A 1 285 ? 4.327 20.434 -23.183 1.00 46.62 285 ILE A C 1
ATOM 2397 O O . ILE A 1 285 ? 3.114 20.300 -23.309 1.00 46.62 285 ILE A O 1
ATOM 2401 N N . ASP A 1 286 ? 5.087 20.888 -24.182 1.00 41.84 286 ASP A N 1
ATOM 2402 C CA . ASP A 1 286 ? 4.578 21.781 -25.230 1.00 41.84 286 ASP A CA 1
ATOM 2403 C C . ASP A 1 286 ? 4.085 21.125 -26.523 1.00 41.84 286 ASP A C 1
ATOM 2405 O O . ASP A 1 286 ? 3.730 21.849 -27.443 1.00 41.84 286 ASP A O 1
ATOM 2409 N N . ASP A 1 287 ? 4.003 19.796 -26.630 1.00 45.12 287 ASP A N 1
ATOM 2410 C CA . ASP A 1 287 ? 3.349 19.203 -27.808 1.00 45.12 287 ASP A CA 1
ATOM 2411 C C . ASP A 1 287 ? 2.801 17.797 -27.531 1.00 45.12 287 ASP A C 1
ATOM 2413 O O . ASP A 1 287 ? 3.344 16.772 -27.938 1.00 45.12 287 ASP A O 1
ATOM 2417 N N . LEU A 1 288 ? 1.692 17.743 -26.788 1.00 47.56 288 LEU A N 1
ATOM 2418 C CA . LEU A 1 288 ? 0.912 16.513 -26.590 1.00 47.56 288 LEU A CA 1
ATOM 2419 C C . LEU A 1 288 ? 0.179 16.061 -27.871 1.00 47.56 288 LEU A C 1
ATOM 2421 O O . LEU A 1 288 ? -0.306 14.931 -27.916 1.00 47.56 288 LEU A O 1
ATOM 2425 N N . GLU A 1 289 ? 0.100 16.918 -28.898 1.00 44.75 289 GLU A N 1
ATOM 2426 C CA . GLU A 1 289 ? -0.653 16.671 -30.138 1.00 44.75 289 GLU A CA 1
ATOM 2427 C C . GLU A 1 289 ? 0.219 16.317 -31.351 1.00 44.75 289 GLU A C 1
ATOM 2429 O O . GLU A 1 289 ? -0.295 15.809 -32.350 1.00 44.75 289 GLU A O 1
ATOM 2434 N N . ALA A 1 290 ? 1.537 16.516 -31.283 1.00 45.72 290 ALA A N 1
ATOM 2435 C CA . ALA A 1 290 ? 2.416 16.126 -32.372 1.00 45.72 290 ALA A CA 1
ATOM 2436 C C . ALA A 1 290 ? 2.725 14.623 -32.276 1.00 45.72 290 ALA A C 1
ATOM 2438 O O . ALA A 1 290 ? 3.548 14.181 -31.471 1.00 45.72 290 ALA A O 1
ATOM 2439 N N . ASP A 1 291 ? 2.089 13.826 -33.138 1.00 50.47 291 ASP A N 1
ATOM 2440 C CA . ASP A 1 291 ? 2.460 12.433 -33.408 1.00 50.47 291 ASP A CA 1
ATOM 2441 C C . ASP A 1 291 ? 3.828 12.395 -34.128 1.00 50.47 291 ASP A C 1
ATOM 2443 O O . ASP A 1 291 ? 3.960 12.033 -35.295 1.00 50.47 291 ASP A O 1
ATOM 2447 N N . LEU A 1 292 ? 4.889 12.829 -33.435 1.00 52.25 292 LEU A N 1
ATOM 2448 C CA . LEU A 1 292 ? 6.277 12.860 -33.923 1.00 52.25 292 LEU A CA 1
ATOM 2449 C C . LEU A 1 292 ? 6.840 11.448 -34.146 1.00 52.25 292 LEU A C 1
ATOM 2451 O O . LEU A 1 292 ? 7.986 11.279 -34.568 1.00 52.25 292 LEU A O 1
ATOM 2455 N N . ASN A 1 293 ? 6.050 10.425 -33.826 1.00 61.44 293 ASN A N 1
ATOM 2456 C CA . ASN A 1 293 ? 6.452 9.044 -33.755 1.00 61.44 293 ASN A CA 1
ATOM 2457 C C . ASN A 1 293 ? 5.607 8.195 -34.711 1.00 61.44 293 ASN A C 1
ATOM 2459 O O . ASN A 1 293 ? 4.848 7.334 -34.283 1.00 61.44 293 ASN A O 1
ATOM 2463 N N . GLY A 1 294 ? 5.778 8.393 -36.023 1.00 66.44 294 GLY A N 1
ATOM 2464 C CA . GLY A 1 294 ? 5.133 7.590 -37.077 1.00 66.44 294 GLY A CA 1
ATOM 2465 C C . GLY A 1 294 ? 5.545 6.105 -37.119 1.00 66.44 294 GLY A C 1
ATOM 2466 O O . GLY A 1 294 ? 5.515 5.484 -38.181 1.00 66.44 294 GLY A O 1
ATOM 2467 N N . LYS A 1 295 ? 5.997 5.526 -35.998 1.00 84.25 295 LYS A N 1
ATOM 2468 C CA . LYS A 1 295 ? 6.359 4.115 -35.848 1.00 84.25 295 LYS A CA 1
ATOM 2469 C C . LYS A 1 295 ? 5.231 3.352 -35.159 1.00 84.25 295 LYS A C 1
ATOM 2471 O O . LYS A 1 295 ? 4.721 3.770 -34.124 1.00 84.25 295 LYS A O 1
ATOM 2476 N N . SER A 1 296 ? 4.898 2.184 -35.706 1.00 90.88 296 SER A N 1
ATOM 2477 C CA . SER A 1 296 ? 4.008 1.231 -35.044 1.00 90.88 296 SER A CA 1
ATOM 2478 C C . SER A 1 296 ? 4.651 0.657 -33.776 1.00 90.88 296 SER A C 1
ATOM 2480 O O . SER A 1 296 ? 5.859 0.780 -33.555 1.00 90.88 296 SER A O 1
ATOM 2482 N N . LYS A 1 297 ? 3.852 -0.011 -32.941 1.00 91.38 297 LYS A N 1
ATOM 2483 C CA . LYS A 1 297 ? 4.341 -0.649 -31.712 1.00 91.38 297 LYS A CA 1
ATOM 2484 C C . LYS A 1 297 ? 5.390 -1.719 -31.994 1.00 91.38 297 LYS A C 1
ATOM 2486 O O . LYS A 1 297 ? 6.365 -1.823 -31.258 1.00 91.38 297 LYS A O 1
ATOM 2491 N N . GLU A 1 298 ? 5.207 -2.470 -33.075 1.00 93.31 298 GLU A N 1
ATOM 2492 C CA . GLU A 1 298 ? 6.126 -3.505 -33.550 1.00 93.31 298 GLU A CA 1
ATOM 2493 C C . GLU A 1 298 ? 7.475 -2.883 -33.910 1.00 93.31 298 GLU A C 1
ATOM 2495 O O . GLU A 1 298 ? 8.508 -3.333 -33.425 1.00 93.31 298 GLU A O 1
ATOM 2500 N N . ASN A 1 299 ? 7.467 -1.772 -34.657 1.00 92.94 299 ASN A N 1
ATOM 2501 C CA . ASN A 1 299 ? 8.689 -1.041 -34.995 1.00 92.94 299 ASN A CA 1
ATOM 2502 C C . ASN A 1 299 ? 9.416 -0.515 -33.747 1.00 92.94 299 ASN A C 1
ATOM 2504 O O . ASN A 1 299 ? 10.645 -0.496 -33.712 1.00 92.94 299 ASN A O 1
ATOM 2508 N N . ILE A 1 300 ? 8.676 -0.062 -32.730 1.00 94.06 300 ILE A N 1
ATOM 2509 C CA . ILE A 1 300 ? 9.259 0.416 -31.467 1.00 94.06 300 ILE A CA 1
ATOM 2510 C C . ILE A 1 300 ? 9.916 -0.737 -30.703 1.00 94.06 300 ILE A C 1
ATOM 2512 O O . ILE A 1 300 ? 11.042 -0.587 -30.226 1.00 94.06 300 ILE A O 1
ATOM 2516 N N . ILE A 1 301 ? 9.233 -1.880 -30.603 1.00 95.38 301 ILE A N 1
ATOM 2517 C CA . ILE A 1 301 ? 9.761 -3.081 -29.950 1.00 95.38 301 ILE A CA 1
ATOM 2518 C C . ILE A 1 301 ? 10.995 -3.608 -30.678 1.00 95.38 301 ILE A C 1
ATOM 2520 O O . ILE A 1 301 ? 11.967 -3.954 -30.013 1.00 95.38 301 ILE A O 1
ATOM 2524 N N . GLU A 1 302 ? 11.006 -3.604 -32.011 1.00 95.50 302 GLU A N 1
ATOM 2525 C CA . GLU A 1 302 ? 12.157 -4.085 -32.778 1.00 95.50 302 GLU A CA 1
ATOM 2526 C C . GLU A 1 302 ? 13.390 -3.198 -32.562 1.00 95.50 302 GLU A C 1
ATOM 2528 O O . GLU A 1 302 ? 14.465 -3.709 -32.265 1.00 95.50 302 GLU A O 1
ATOM 2533 N N . ILE A 1 303 ? 13.234 -1.867 -32.576 1.00 95.25 303 ILE A N 1
ATOM 2534 C CA . ILE A 1 303 ? 14.327 -0.935 -32.234 1.00 95.25 303 ILE A CA 1
ATOM 2535 C C . ILE A 1 303 ? 14.828 -1.192 -30.809 1.00 95.25 303 ILE A C 1
ATOM 2537 O O . ILE A 1 303 ? 16.033 -1.187 -30.548 1.00 95.25 303 ILE A O 1
ATOM 2541 N N . PHE A 1 304 ? 13.903 -1.403 -29.871 1.00 96.38 304 PHE A N 1
ATOM 2542 C CA . PHE A 1 304 ? 14.234 -1.666 -28.477 1.00 96.38 304 PHE A CA 1
ATOM 2543 C C . PHE A 1 304 ? 15.018 -2.975 -28.318 1.00 96.38 304 PHE A C 1
ATOM 2545 O O . PHE A 1 304 ? 16.047 -2.992 -27.643 1.00 96.38 304 PHE A O 1
ATOM 2552 N N . LYS A 1 305 ? 14.589 -4.042 -28.995 1.00 97.06 305 LYS A N 1
ATOM 2553 C CA . LYS A 1 305 ? 15.271 -5.337 -29.060 1.00 97.06 305 LYS A CA 1
ATOM 2554 C C . LYS A 1 305 ? 16.656 -5.216 -29.701 1.00 97.06 305 LYS A C 1
ATOM 2556 O O . LYS A 1 305 ? 17.627 -5.690 -29.112 1.00 97.06 305 LYS A O 1
ATOM 2561 N N . GLU A 1 306 ? 16.779 -4.507 -30.825 1.00 97.19 306 GLU A N 1
ATOM 2562 C CA . GLU A 1 306 ? 18.051 -4.266 -31.522 1.00 97.19 306 GLU A CA 1
ATOM 2563 C C . GLU A 1 306 ? 19.071 -3.565 -30.604 1.00 97.19 306 GLU A C 1
ATOM 2565 O O . GLU A 1 306 ? 20.268 -3.871 -30.640 1.00 97.19 306 GLU A O 1
ATOM 2570 N N . CYS A 1 307 ? 18.617 -2.670 -29.711 1.00 96.50 307 CYS A N 1
ATOM 2571 C CA . CYS A 1 307 ? 19.490 -2.076 -28.696 1.00 96.50 307 CYS A CA 1
ATOM 2572 C C . CYS A 1 307 ? 20.091 -3.138 -27.760 1.00 96.50 307 CYS A C 1
ATOM 2574 O O . CYS A 1 307 ? 21.280 -3.058 -27.455 1.00 96.50 307 CYS A O 1
ATOM 2576 N N . PHE A 1 308 ? 19.326 -4.140 -27.317 1.00 96.94 308 PHE A N 1
ATOM 2577 C CA . PHE A 1 308 ? 19.872 -5.242 -26.514 1.00 96.94 308 PHE A CA 1
ATOM 2578 C C . PHE A 1 308 ? 20.774 -6.163 -27.345 1.00 96.94 308 PHE A C 1
ATOM 2580 O O . PHE A 1 308 ? 21.842 -6.547 -26.868 1.00 96.94 308 PHE A O 1
ATOM 2587 N N . GLU A 1 309 ? 20.408 -6.473 -28.590 1.00 97.06 309 GLU A N 1
ATOM 2588 C CA . GLU A 1 309 ? 21.207 -7.325 -29.485 1.00 97.06 309 GLU A CA 1
ATOM 2589 C C . GLU A 1 309 ? 22.589 -6.731 -29.766 1.00 97.06 309 GLU A C 1
ATOM 2591 O O . GLU A 1 309 ? 23.602 -7.383 -29.515 1.00 97.06 309 GLU A O 1
ATOM 2596 N N . LYS A 1 310 ? 22.666 -5.456 -30.170 1.00 96.25 310 LYS A N 1
ATOM 2597 C CA . LYS A 1 310 ? 23.947 -4.772 -30.433 1.00 96.25 310 LYS A CA 1
ATOM 2598 C C . LYS A 1 310 ? 24.803 -4.553 -29.182 1.00 96.25 310 LYS A C 1
ATOM 2600 O O . LYS A 1 310 ? 25.983 -4.192 -29.272 1.00 96.25 310 LYS A O 1
ATOM 2605 N N . ASN A 1 311 ? 24.229 -4.748 -27.999 1.00 94.88 311 ASN A N 1
ATOM 2606 C CA . ASN A 1 311 ? 24.949 -4.738 -26.730 1.00 94.88 311 ASN A CA 1
ATOM 2607 C C . ASN A 1 311 ? 25.279 -6.141 -26.198 1.00 94.88 311 ASN A C 1
ATOM 2609 O O . ASN A 1 311 ? 25.821 -6.236 -25.102 1.00 94.88 311 ASN A O 1
ATOM 2613 N N . ASN A 1 312 ? 25.052 -7.204 -26.981 1.00 94.62 312 ASN A N 1
ATOM 2614 C CA . ASN A 1 312 ? 25.239 -8.600 -26.566 1.00 94.62 312 ASN A CA 1
ATOM 2615 C C . ASN A 1 312 ? 24.418 -8.952 -25.310 1.00 94.62 312 ASN A C 1
ATOM 2617 O O . ASN A 1 312 ? 24.844 -9.734 -24.464 1.00 94.62 312 ASN A O 1
ATOM 2621 N N . SER A 1 313 ? 23.238 -8.347 -25.178 1.00 95.31 313 SER A N 1
ATOM 2622 C CA . SER A 1 313 ? 22.361 -8.436 -24.005 1.00 95.31 313 SER A CA 1
ATOM 2623 C C . SER A 1 313 ? 20.977 -8.988 -24.359 1.00 95.31 313 SER A C 1
ATOM 2625 O O . SER A 1 313 ? 20.019 -8.783 -23.619 1.00 95.31 313 SER A O 1
ATOM 2627 N N . ILE A 1 314 ? 20.847 -9.677 -25.496 1.00 96.25 314 ILE A N 1
ATOM 2628 C CA . ILE A 1 314 ? 19.563 -10.184 -26.005 1.00 96.25 314 ILE A CA 1
ATOM 2629 C C . ILE A 1 314 ? 18.883 -11.175 -25.054 1.00 96.25 314 ILE A C 1
ATOM 2631 O O . ILE A 1 314 ? 17.661 -11.185 -24.948 1.00 96.25 314 ILE A O 1
ATOM 2635 N N . GLU A 1 315 ? 19.654 -11.963 -24.304 1.00 94.81 315 GLU A N 1
ATOM 2636 C CA . GLU A 1 315 ? 19.093 -12.894 -23.319 1.00 94.81 315 GLU A CA 1
ATOM 2637 C C . GLU A 1 315 ? 18.334 -12.158 -22.209 1.00 94.81 315 GLU A C 1
ATOM 2639 O O . GLU A 1 315 ? 17.268 -12.604 -21.796 1.00 94.81 315 GLU A O 1
ATOM 2644 N N . HIS A 1 316 ? 18.803 -10.971 -21.805 1.00 94.69 316 HIS A N 1
ATOM 2645 C CA . HIS A 1 316 ? 18.079 -10.122 -20.857 1.00 94.69 316 HIS A CA 1
ATOM 2646 C C . HIS A 1 316 ? 16.712 -9.716 -21.411 1.00 94.69 316 HIS A C 1
ATOM 2648 O O . HIS A 1 316 ? 15.704 -9.838 -20.723 1.00 94.69 316 HIS A O 1
ATOM 2654 N N . PHE A 1 317 ? 16.659 -9.286 -22.674 1.00 95.88 317 PHE A N 1
ATOM 2655 C CA . PHE A 1 317 ? 15.396 -8.957 -23.331 1.00 95.88 317 PHE A CA 1
ATOM 2656 C C . PHE A 1 317 ? 14.461 -10.174 -23.383 1.00 95.88 317 PHE A C 1
ATOM 2658 O O . PHE A 1 317 ? 13.311 -10.056 -22.980 1.00 95.88 317 PHE A O 1
ATOM 2665 N N . LYS A 1 318 ? 14.950 -11.353 -23.790 1.00 93.50 318 LYS A N 1
ATOM 2666 C CA . LYS A 1 318 ? 14.144 -12.587 -23.894 1.00 93.50 318 LYS A CA 1
ATOM 2667 C C . LYS A 1 318 ? 13.567 -13.066 -22.558 1.00 93.50 318 LYS A C 1
ATOM 2669 O O . LYS A 1 318 ? 12.472 -13.621 -22.541 1.00 93.50 318 LYS A O 1
ATOM 2674 N N . ILE A 1 319 ? 14.281 -12.863 -21.448 1.00 91.19 319 ILE A N 1
ATOM 2675 C CA . ILE A 1 319 ? 13.809 -13.254 -20.109 1.00 91.19 319 ILE A CA 1
ATOM 2676 C C . ILE A 1 319 ? 12.519 -12.506 -19.740 1.00 91.19 319 ILE A C 1
ATOM 2678 O O . ILE A 1 319 ? 11.572 -13.116 -19.236 1.00 91.19 319 ILE A O 1
ATOM 2682 N N . PHE A 1 320 ? 12.478 -11.195 -19.994 1.00 91.25 320 PHE A N 1
ATOM 2683 C CA . PHE A 1 320 ? 11.372 -10.333 -19.567 1.00 91.25 320 PHE A CA 1
ATOM 2684 C C . PHE A 1 320 ? 10.325 -10.090 -20.660 1.00 91.25 320 PHE A C 1
ATOM 2686 O O . PHE A 1 320 ? 9.125 -10.027 -20.376 1.00 91.25 320 PHE A O 1
ATOM 2693 N N . TRP A 1 321 ? 10.751 -9.991 -21.918 1.00 90.25 321 TRP A N 1
ATOM 2694 C CA . TRP A 1 321 ? 9.872 -9.963 -23.080 1.00 90.25 321 TRP A CA 1
ATOM 2695 C C . TRP A 1 321 ? 9.460 -11.388 -23.443 1.00 90.25 321 TRP A C 1
ATOM 2697 O O . TRP A 1 321 ? 9.884 -11.974 -24.440 1.00 90.25 321 TRP A O 1
ATOM 2707 N N . LYS A 1 322 ? 8.615 -11.968 -22.591 1.00 74.25 322 LYS A N 1
ATOM 2708 C CA . LYS A 1 322 ? 7.904 -13.195 -22.922 1.00 74.25 322 LYS A CA 1
ATOM 2709 C C . LYS A 1 322 ? 6.825 -12.807 -23.917 1.00 74.25 322 LYS A C 1
ATOM 2711 O O . LYS A 1 322 ? 5.779 -12.288 -23.521 1.00 74.25 322 LYS A O 1
ATOM 2716 N N . GLU A 1 323 ? 7.058 -13.082 -25.194 1.00 57.09 323 GLU A N 1
ATOM 2717 C CA . GLU A 1 323 ? 5.990 -13.206 -26.180 1.00 57.09 323 GLU A CA 1
ATOM 2718 C C . GLU A 1 323 ? 5.051 -14.336 -25.729 1.00 57.09 323 GLU A C 1
ATOM 2720 O O . GLU A 1 323 ? 5.057 -15.441 -26.257 1.00 57.09 323 GLU A O 1
ATOM 2725 N N . LYS A 1 324 ? 4.206 -14.085 -24.721 1.00 46.75 324 LYS A N 1
ATOM 2726 C CA . LYS A 1 324 ? 2.942 -14.804 -24.600 1.00 46.75 324 LYS A CA 1
ATOM 2727 C C . LYS A 1 324 ? 2.094 -14.289 -25.760 1.00 46.75 324 LYS A C 1
ATOM 2729 O O . LYS A 1 324 ? 1.260 -13.394 -25.563 1.00 46.75 324 LYS A O 1
ATOM 2734 N N . ILE A 1 325 ? 2.397 -14.793 -26.961 1.00 34.44 325 ILE A N 1
ATOM 2735 C CA . ILE A 1 325 ? 1.464 -14.923 -28.076 1.00 34.44 325 ILE A CA 1
ATOM 2736 C C . ILE A 1 325 ? 0.416 -15.895 -27.547 1.00 34.44 325 ILE A C 1
ATOM 2738 O O . ILE A 1 325 ? 0.540 -17.102 -27.698 1.00 34.44 325 ILE A O 1
ATOM 2742 N N . ASN A 1 326 ? -0.548 -15.368 -26.805 1.00 29.67 326 ASN A N 1
ATOM 2743 C CA . ASN A 1 326 ? -1.730 -16.125 -26.456 1.00 29.67 326 ASN A CA 1
ATOM 2744 C C . ASN A 1 326 ? -2.876 -15.457 -27.198 1.00 29.67 326 ASN A C 1
ATOM 2746 O O . ASN A 1 326 ? -3.196 -14.293 -26.932 1.00 29.67 326 ASN A O 1
ATOM 2750 N N . GLU A 1 327 ? -3.358 -16.223 -28.173 1.00 29.16 327 GLU A N 1
ATOM 2751 C CA . GLU A 1 327 ? -4.723 -16.270 -28.697 1.00 29.16 327 GLU A CA 1
ATOM 2752 C C . GLU A 1 327 ? -5.801 -15.901 -27.668 1.00 29.16 327 GLU A C 1
ATOM 2754 O O . GLU A 1 327 ? -5.649 -16.256 -26.470 1.00 29.16 327 GLU A O 1
#

pLDDT: mean 85.3, std 12.54, range [29.16, 97.19]

Sequence (327 aa):
MILKKKLNEVKKLEEERSKYKSEIKNKEKEIIKLNNEINNLNLEINKLEAQTKNEKKLVENINKKIKHYTSFELVHKEDTEGEGFYSVKCLRTNEDRDIAQISTGEKNIIALLYFIEKLNEINEVRARNKLIIFDDPMNSNDDTMQYLIIEELQKLMRELLKNNKDDKFILMTHNVHFYINVKYDFDKDDDYKKKRNFIRLVSDTKKTKINYIKNKDDDFETSYESLWHEINILFKLSSCNPVMLLNPMRRIVETYTKFNGFKQRNFLSKVEGANKFFNVNSHGIDDLEADLNGKSKENIIEIFKECFEKNNSIEHFKIFWKEKINE

Foldseek 3Di:
DVVVVVVVVVVVVVVVVVVVVVVVVVVVVVVVVVVVVVVVVVVVVVVVVVVVVLVVVLQVVLCVLCVVPDQWGWDWDADPVRDIDIFIAGNVVRHTDDPVRQFPLNVLSVVLSSVLSVVVVCVVVDPDAEEAEAAASPPPDDPSSLVSSLVSLLVSVVVVVVVPGPHHYYYHHPDPVSVLSSCVVCADLCNLAPNHWDWDWDDLVPDTDIDTRRGPVSDDNDPLLVLLVVLVSLQPNPSHDLLVNLVSLLVNLVVVCVVVVHDSCVLQVLQPCRVCVSCVPVDDPPPPPDCVPPDDNVRVVVSSLVSCVSVVNNVVVCVSPPPPPDD

InterPro domains:
  IPR026866 Protein CR006, P-loop domain [PF13166] (8-309)
  IPR027417 P-loop containing nucleoside triphosphate hydrolase [G3DSA:3.40.50.300] (2-195)
  IPR027417 P-loop containing nucleoside triphosphate hydrolase [SSF52540] (5-181)

Radius of gyration: 35.38 Å; chains: 1; bounding box: 105×45×108 Å

Secondary structure (DSSP, 8-state):
-HHHHHHHHHHHHHHHHHHHHHHHHHHHHHHHHHHHHHHHHHHHHHHHHHHHHHHHHHHHHHHHHHTTT-SEEEEEEE-TTS-EEEEEEETTT--EEPGGGS-HHHHHHHHHHHHHHHHHHHHHH-----EEEEE-TTTT--HHHHHHHHHHHHHHHHHHHHTT---EEEEE-S-HHHHHHHTTTS--HHIIIII--EEEEEE-SS-EEEEEE-SGGGS-SSHHHHHHHHHHHHHH-TTS-GGGGHHHHHHHHHHHHHHTT--HHHHHTTSTTHHHHHHTTSS-SS-SS-------HHHHHHHHHHHHHTTT-HHHHHHH-------

Organism: Fusobacterium nucleatum (NCBI:txid851)